Protein AF-A0A2H0YSV5-F1 (afdb_monomer_lite)

Radius of gyration: 18.0 Å; chains: 1; bounding box: 52×42×47 Å

Secondary structure (DSSP, 8-state):
---EEEEEE--SS------TT---SSSPEEEEEE---TTTT-TT----HHHHHHHHHHHHHHHHHHHHSTTEEEEEEEEE--TT-TTPPPPBTTB-HHHHHHHHHHGGGS-EEEEEE-S---SSTTHHHHHHHHHHHHHTSS---SE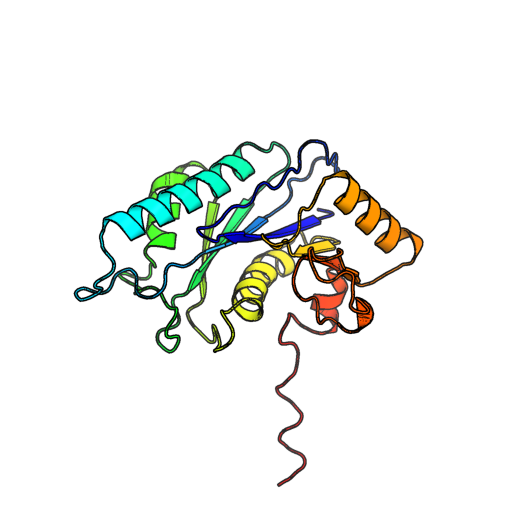EEE--TTS---HHHHHHHHHHHHHTT-SEEEPPPTT-TTS-GGGS--SSSEEEEHHHHHHH-STTTT-SSSTTS--

Foldseek 3Di:
DAAEEEEEEQDLDDDDADPPPPDDPPAAYEYEYEAEAFAAPDPPPPCPPVNLVSSLVSVVVVVVVQVPPPRHAAYEYEAEQAPVASRHADQDPNDGPNRVSQCVVCVVPNRYHYHYDHDDCDPPNSPQPSCQVVQCVQCVDPHNHQKYAAAYSQDHDDNVNVVVQVCCCVVVVDQKRADDGPPCPVDDPVPDDPPHRMMGGSVVCVVQNGPPRDPPPDPPPPD

pLDDT: mean 74.82, std 14.81, range [36.88, 94.62]

Structure (mmCIF, N/CA/C/O backbone):
data_AF-A0A2H0YSV5-F1
#
_entry.id   AF-A0A2H0YSV5-F1
#
loop_
_atom_site.group_PDB
_atom_site.id
_atom_site.type_symbol
_atom_site.label_atom_id
_atom_site.label_alt_id
_atom_site.label_comp_id
_atom_site.label_asym_id
_atom_site.label_entity_id
_atom_site.label_seq_id
_atom_site.pdbx_PDB_ins_code
_atom_site.Cartn_x
_atom_site.Cartn_y
_atom_site.Cartn_z
_atom_site.occupancy
_atom_site.B_iso_or_equiv
_atom_site.auth_seq_id
_atom_site.auth_comp_id
_atom_site.auth_asym_id
_atom_site.auth_atom_id
_atom_site.pdbx_PDB_model_num
ATOM 1 N N . MET A 1 1 ? -8.964 -10.558 16.232 1.00 45.91 1 MET A N 1
ATOM 2 C CA . MET A 1 1 ? -9.150 -10.213 14.806 1.00 45.91 1 MET A CA 1
ATOM 3 C C . MET A 1 1 ? -8.369 -8.935 14.565 1.00 45.91 1 MET A C 1
ATOM 5 O O . MET A 1 1 ? -8.469 -8.060 15.427 1.00 45.91 1 MET A O 1
ATOM 9 N N . PRO A 1 2 ? -7.552 -8.828 13.498 1.00 50.66 2 PRO A N 1
ATOM 10 C CA . PRO A 1 2 ? -6.790 -7.611 13.263 1.00 50.66 2 PRO A CA 1
ATOM 11 C C . PRO A 1 2 ? -7.780 -6.460 13.124 1.00 50.66 2 PRO A C 1
ATOM 13 O O . PRO A 1 2 ? -8.785 -6.576 12.432 1.00 50.66 2 PRO A O 1
ATOM 16 N N . ARG A 1 3 ? -7.553 -5.355 13.824 1.00 61.06 3 ARG A N 1
ATOM 17 C CA . ARG A 1 3 ? -8.499 -4.238 13.747 1.00 61.06 3 ARG A CA 1
ATOM 18 C C . ARG A 1 3 ? -8.255 -3.361 12.517 1.00 61.06 3 ARG A C 1
ATOM 20 O O . ARG A 1 3 ? -9.193 -2.747 12.031 1.00 61.06 3 ARG A O 1
ATOM 27 N N . PHE A 1 4 ? -7.037 -3.358 11.962 1.00 69.81 4 PHE A N 1
ATOM 28 C CA . PHE A 1 4 ? -6.650 -2.452 10.875 1.00 69.81 4 PHE A CA 1
ATOM 29 C C . PHE A 1 4 ? -5.853 -3.131 9.766 1.00 69.81 4 PHE A C 1
ATOM 31 O O . PHE A 1 4 ? -5.070 -4.044 10.012 1.00 69.81 4 PHE A O 1
ATOM 38 N N . LEU A 1 5 ? -6.021 -2.599 8.558 1.00 71.81 5 LEU A N 1
ATOM 39 C CA . LEU A 1 5 ? -5.173 -2.760 7.380 1.00 71.81 5 LEU A CA 1
ATOM 40 C C . LEU A 1 5 ? -4.802 -1.370 6.867 1.00 71.81 5 LEU A C 1
ATOM 42 O O . LEU A 1 5 ? -5.655 -0.487 6.848 1.00 71.81 5 LEU A O 1
ATOM 46 N N . ILE A 1 6 ? -3.565 -1.176 6.421 1.00 75.12 6 ILE A N 1
ATOM 47 C CA . ILE A 1 6 ? -3.108 0.093 5.846 1.00 75.12 6 ILE A CA 1
ATOM 48 C C . ILE A 1 6 ? -2.812 -0.099 4.366 1.00 75.12 6 ILE A C 1
ATOM 50 O O . ILE A 1 6 ? -2.007 -0.944 4.003 1.00 75.12 6 ILE A O 1
ATOM 54 N N . LEU A 1 7 ? -3.429 0.703 3.510 1.00 69.81 7 LEU A N 1
ATOM 55 C CA . LEU A 1 7 ? -3.091 0.800 2.098 1.00 69.81 7 LEU A CA 1
ATOM 56 C C . LEU A 1 7 ? -2.295 2.082 1.885 1.00 69.81 7 LEU A C 1
ATOM 58 O O . LEU A 1 7 ? -2.813 3.151 2.182 1.00 69.81 7 LEU A O 1
ATOM 62 N N . HIS A 1 8 ? -1.074 2.010 1.374 1.00 71.69 8 HIS A N 1
ATOM 63 C CA . HIS A 1 8 ? -0.215 3.173 1.185 1.00 71.69 8 HIS A CA 1
ATOM 64 C C . HIS A 1 8 ? 0.327 3.229 -0.245 1.00 71.69 8 HIS A C 1
ATOM 66 O O . HIS A 1 8 ? 0.724 2.224 -0.832 1.00 71.69 8 HIS A O 1
ATOM 72 N N . GLU A 1 9 ? 0.316 4.419 -0.833 1.00 67.38 9 GLU A N 1
ATOM 73 C CA . GLU A 1 9 ? 0.928 4.670 -2.131 1.00 67.38 9 GLU A CA 1
ATOM 74 C C . GLU A 1 9 ? 2.387 5.083 -1.958 1.00 67.38 9 GLU A C 1
ATOM 76 O O . GLU A 1 9 ? 2.685 6.010 -1.212 1.00 67.38 9 GLU A O 1
ATOM 81 N N . VAL A 1 10 ? 3.288 4.425 -2.686 1.00 63.53 10 VAL A N 1
ATOM 82 C CA . VAL A 1 10 ? 4.696 4.818 -2.739 1.00 63.53 10 VAL A CA 1
ATOM 83 C C . VAL A 1 10 ? 4.894 5.739 -3.940 1.00 63.53 10 VAL A C 1
ATOM 85 O O . VAL A 1 10 ? 4.952 5.280 -5.081 1.00 63.53 10 VAL A O 1
ATOM 88 N N . THR A 1 11 ? 4.988 7.045 -3.688 1.00 58.16 11 THR A N 1
ATOM 89 C CA . THR A 1 11 ? 5.435 8.038 -4.676 1.00 58.16 11 THR A CA 1
ATOM 90 C C . THR A 1 11 ? 6.899 8.426 -4.435 1.00 58.16 11 THR A C 1
ATOM 92 O O . THR A 1 11 ? 7.351 8.377 -3.293 1.00 58.16 11 THR A O 1
ATOM 95 N N . PRO A 1 12 ? 7.652 8.846 -5.473 1.00 45.19 12 PRO A N 1
ATOM 96 C CA . PRO A 1 12 ? 9.028 9.338 -5.314 1.00 45.19 12 PRO A CA 1
ATOM 97 C C . PRO A 1 12 ? 9.149 10.572 -4.408 1.00 45.19 12 PRO A C 1
ATOM 99 O O . PRO A 1 12 ? 10.218 10.855 -3.879 1.00 45.19 12 PRO A O 1
ATOM 102 N N . GLU A 1 13 ? 8.052 11.310 -4.244 1.00 46.94 13 GLU A N 1
ATOM 103 C CA . GLU A 1 13 ? 7.958 12.502 -3.414 1.00 46.94 13 GLU A CA 1
ATOM 104 C C . GLU A 1 13 ? 7.319 12.120 -2.071 1.00 46.94 13 GLU A C 1
ATOM 106 O O . GLU A 1 13 ? 6.229 11.551 -2.051 1.00 46.94 13 GLU A O 1
ATOM 111 N N . HIS A 1 14 ? 8.064 12.380 -0.992 1.00 45.47 14 HIS A N 1
ATOM 112 C CA . HIS A 1 14 ? 7.770 12.242 0.441 1.00 45.47 14 HIS A CA 1
ATOM 113 C C . HIS A 1 14 ? 6.513 11.476 0.895 1.00 45.47 14 HIS A C 1
ATOM 115 O O . HIS A 1 14 ? 5.373 11.835 0.619 1.00 45.47 14 HIS A O 1
ATOM 121 N N . SER A 1 15 ? 6.729 10.559 1.836 1.00 44.88 15 SER A N 1
ATOM 122 C CA . SER A 1 15 ? 5.750 10.252 2.879 1.00 44.88 15 SER A CA 1
ATOM 123 C C . SER A 1 15 ? 6.496 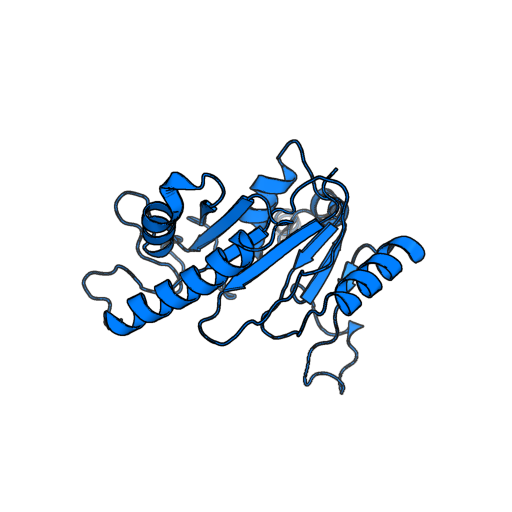10.072 4.195 1.00 44.88 15 SER A C 1
ATOM 125 O O . SER A 1 15 ? 7.420 9.266 4.280 1.00 44.88 15 SER A O 1
ATOM 127 N N . GLN A 1 16 ? 6.149 10.844 5.221 1.00 51.44 16 GLN A N 1
ATOM 128 C CA . GLN A 1 16 ? 6.416 10.485 6.612 1.00 51.44 16 GLN A CA 1
ATOM 129 C C . GLN A 1 16 ? 5.086 9.981 7.163 1.00 51.44 16 GLN A C 1
ATOM 131 O O . GLN A 1 16 ? 4.075 10.664 7.069 1.00 51.44 16 GLN A O 1
ATOM 136 N N . PHE A 1 17 ? 5.067 8.742 7.639 1.00 55.06 17 PHE A N 1
ATOM 137 C CA . PHE A 1 17 ? 3.871 8.112 8.180 1.00 55.06 17 PHE A CA 1
ATOM 138 C C . PHE A 1 17 ? 4.285 7.433 9.479 1.00 55.06 17 PHE A C 1
ATOM 140 O O . PHE A 1 17 ? 5.171 6.574 9.467 1.00 55.06 17 PHE A O 1
ATOM 147 N N . PHE A 1 18 ? 3.698 7.867 10.592 1.00 54.16 18 PHE A N 1
ATOM 148 C CA . PHE A 1 18 ? 4.084 7.442 11.933 1.00 54.16 18 PHE A CA 1
ATOM 149 C C . PHE A 1 18 ? 2.966 6.596 12.545 1.00 54.16 18 PHE A C 1
ATOM 151 O O . PHE A 1 18 ? 1.870 7.087 12.804 1.00 54.16 18 PHE A O 1
ATOM 158 N N . LEU A 1 19 ? 3.253 5.313 12.775 1.00 53.84 19 LEU A N 1
ATOM 159 C CA . LEU A 1 19 ? 2.359 4.382 13.480 1.00 53.84 19 LEU A CA 1
ATOM 160 C C . LEU A 1 19 ? 2.823 4.059 14.904 1.00 53.84 19 LEU A C 1
ATOM 162 O O . LEU A 1 19 ? 2.229 3.210 15.574 1.00 53.84 19 LEU A O 1
ATOM 166 N N . GLU A 1 20 ? 3.906 4.686 15.357 1.00 48.09 20 GLU A N 1
ATOM 167 C CA . GLU A 1 20 ? 4.452 4.454 16.689 1.00 48.09 20 GLU A CA 1
ATOM 168 C C . GLU A 1 20 ? 3.380 4.770 17.740 1.00 48.09 20 GLU A C 1
ATOM 170 O O . GLU A 1 20 ? 2.781 5.837 17.725 1.00 48.09 20 GLU A O 1
ATOM 175 N N . GLY A 1 21 ? 3.074 3.801 18.608 1.00 45.09 21 GLY A N 1
ATOM 176 C CA . GLY A 1 21 ? 2.096 3.959 19.689 1.00 45.09 21 GLY A CA 1
ATOM 177 C C . GLY A 1 21 ? 0.660 3.503 19.392 1.00 45.09 21 GLY A C 1
ATOM 178 O O . GLY A 1 21 ? -0.189 3.597 20.281 1.00 45.09 21 GLY A O 1
ATOM 179 N N . ILE A 1 22 ? 0.344 2.968 18.204 1.00 51.47 22 ILE A N 1
ATOM 180 C CA . ILE A 1 22 ? -0.925 2.241 18.015 1.00 51.47 22 ILE A CA 1
ATOM 181 C C . ILE A 1 22 ? -0.811 0.870 18.701 1.00 51.47 22 ILE A C 1
ATOM 183 O O . ILE A 1 22 ? -0.411 -0.120 18.093 1.00 51.47 22 ILE A O 1
ATOM 187 N N . VAL A 1 23 ? -1.138 0.816 19.994 1.00 46.91 23 VAL A N 1
ATOM 188 C CA . VAL A 1 23 ? -1.263 -0.441 20.744 1.00 46.91 23 VAL A CA 1
ATOM 189 C C . VAL A 1 23 ? -2.617 -1.056 20.405 1.00 46.91 23 VAL A C 1
ATOM 191 O O . VAL A 1 23 ? -3.644 -0.723 20.992 1.00 46.91 23 VAL A O 1
ATOM 194 N N . MET A 1 24 ? -2.624 -1.916 19.396 1.00 53.72 24 MET A N 1
ATOM 195 C CA . MET A 1 24 ? -3.723 -2.846 19.141 1.00 53.72 24 MET A CA 1
ATOM 196 C C . MET A 1 24 ? -3.377 -4.180 19.816 1.00 53.72 24 MET A C 1
ATOM 198 O O . MET A 1 24 ? -2.210 -4.405 20.141 1.00 53.72 24 MET A O 1
ATOM 202 N N . ASP A 1 25 ? -4.374 -5.041 20.056 1.00 56.31 25 ASP A N 1
ATOM 203 C CA . ASP A 1 25 ? -4.165 -6.425 20.517 1.00 56.31 25 ASP A CA 1
ATOM 204 C C . ASP A 1 25 ? -2.979 -7.085 19.789 1.00 56.31 25 ASP A C 1
ATOM 206 O O . ASP A 1 25 ? -2.643 -6.678 18.682 1.00 56.31 25 ASP A O 1
ATOM 210 N N . SER A 1 26 ? -2.374 -8.123 20.378 1.00 55.28 26 SER A N 1
ATOM 211 C CA . SER A 1 26 ? -1.132 -8.824 19.966 1.00 55.28 26 SER A CA 1
ATOM 212 C C . SER A 1 26 ? -0.965 -9.226 18.481 1.00 55.28 26 SER A C 1
ATOM 214 O O . SER A 1 26 ? 0.061 -9.793 18.100 1.00 55.28 26 SER A O 1
ATOM 216 N N . GLN A 1 27 ? -1.945 -8.946 17.628 1.00 69.81 27 GLN A N 1
ATOM 217 C CA . GLN A 1 27 ? -1.970 -9.204 16.201 1.00 69.81 27 GLN A CA 1
ATOM 218 C C . GLN A 1 27 ? -1.307 -8.086 15.395 1.00 69.81 27 GLN A C 1
ATOM 220 O O . GLN A 1 27 ? -1.573 -6.897 15.559 1.00 69.81 27 GLN A O 1
ATOM 225 N N . LYS A 1 28 ? -0.447 -8.503 14.466 1.00 80.12 28 LYS A N 1
ATOM 226 C CA . LYS A 1 28 ? 0.265 -7.595 13.574 1.00 80.12 28 LYS A CA 1
ATOM 227 C C . LYS A 1 28 ? -0.659 -7.058 12.471 1.00 80.12 28 LYS A C 1
ATOM 229 O O . LYS A 1 28 ? -1.486 -7.793 11.937 1.00 80.12 28 LYS A O 1
ATOM 234 N N . ILE A 1 29 ? -0.471 -5.799 12.091 1.00 82.69 29 ILE A N 1
ATOM 235 C CA . ILE A 1 29 ? -1.235 -5.085 11.062 1.00 82.69 29 ILE A CA 1
ATOM 236 C C . ILE A 1 29 ? -0.651 -5.396 9.677 1.00 82.69 29 ILE A C 1
ATOM 238 O O . ILE A 1 29 ? 0.537 -5.137 9.458 1.00 82.69 29 ILE A O 1
ATOM 242 N N . PRO A 1 30 ? -1.435 -5.928 8.725 1.00 85.62 30 PRO A N 1
ATOM 243 C CA . PRO A 1 30 ? -0.987 -6.023 7.348 1.00 85.62 30 PRO A CA 1
ATOM 244 C C . PRO A 1 30 ? -0.971 -4.647 6.667 1.00 85.62 30 PRO A C 1
ATOM 246 O O . PRO A 1 30 ? -1.786 -3.769 6.964 1.00 85.62 30 PRO A O 1
ATOM 249 N N . VAL A 1 31 ? -0.050 -4.476 5.722 1.00 86.25 31 VAL A N 1
ATOM 250 C CA . VAL A 1 31 ? 0.098 -3.264 4.907 1.00 86.25 31 VAL A CA 1
ATOM 251 C C . VAL A 1 31 ? 0.055 -3.656 3.439 1.00 86.25 31 VAL A C 1
ATOM 253 O O . VAL A 1 31 ? 0.675 -4.636 3.050 1.00 86.25 31 VAL A O 1
ATOM 256 N N . ILE A 1 32 ? -0.641 -2.892 2.608 1.00 86.12 32 ILE A N 1
ATOM 257 C CA . ILE A 1 32 ? -0.566 -2.994 1.154 1.00 86.12 32 ILE A CA 1
ATOM 258 C C . ILE A 1 32 ? 0.108 -1.737 0.634 1.00 86.12 32 ILE A C 1
ATOM 260 O O . ILE A 1 32 ? -0.384 -0.631 0.837 1.00 86.12 32 ILE A O 1
ATOM 264 N N . LEU A 1 33 ? 1.216 -1.909 -0.067 1.00 86.00 33 LEU A N 1
ATOM 265 C CA . LEU A 1 33 ? 1.899 -0.858 -0.792 1.00 86.00 33 LEU A CA 1
ATOM 266 C C . LEU A 1 33 ? 1.522 -0.942 -2.261 1.00 86.00 33 LEU A C 1
ATOM 268 O O . LEU A 1 33 ? 1.600 -2.002 -2.872 1.00 86.00 33 LEU A O 1
ATOM 272 N N . ARG A 1 34 ? 1.162 0.187 -2.858 1.00 82.06 34 ARG A N 1
ATOM 273 C CA . ARG A 1 34 ? 1.100 0.311 -4.313 1.00 82.06 34 ARG A CA 1
ATOM 274 C C . ARG A 1 34 ? 2.407 0.908 -4.806 1.00 82.06 34 ARG A C 1
ATOM 276 O O . ARG A 1 34 ? 2.755 2.007 -4.377 1.00 82.06 34 ARG A O 1
ATOM 283 N N . SER A 1 35 ? 3.086 0.222 -5.721 1.00 82.75 35 SER A N 1
ATOM 284 C CA . SER A 1 35 ? 4.373 0.683 -6.241 1.00 82.75 35 SER A CA 1
ATOM 285 C C . SER A 1 35 ? 4.586 0.243 -7.688 1.00 82.75 35 SER A C 1
ATOM 287 O O . SER A 1 35 ? 4.461 -0.937 -7.997 1.00 82.75 35 SER A O 1
ATOM 289 N N . PHE A 1 36 ? 4.884 1.189 -8.580 1.00 80.00 36 PHE A N 1
ATOM 290 C CA . PHE A 1 36 ? 5.278 0.927 -9.968 1.00 80.00 36 PHE A CA 1
ATOM 291 C C . PHE A 1 36 ? 6.091 2.110 -10.510 1.00 80.00 36 PHE A C 1
ATOM 293 O O . PHE A 1 36 ? 5.830 3.261 -10.152 1.00 80.00 36 PHE A O 1
ATOM 300 N N . LYS A 1 37 ? 7.029 1.849 -11.425 1.00 80.94 37 LYS A N 1
ATOM 301 C CA . LYS A 1 37 ? 7.706 2.885 -12.219 1.00 80.94 37 LYS A CA 1
ATOM 302 C C . LYS A 1 37 ? 7.283 2.732 -13.687 1.00 80.94 37 LYS A C 1
ATOM 304 O O . LYS A 1 37 ? 7.705 1.777 -14.330 1.00 80.94 37 LYS A O 1
ATOM 309 N N . PRO A 1 38 ? 6.452 3.636 -14.241 1.00 77.62 38 PRO A N 1
ATOM 310 C CA . PRO A 1 38 ? 5.980 3.532 -15.622 1.00 77.62 38 PRO A CA 1
ATOM 311 C C . PRO A 1 38 ? 7.111 3.284 -16.611 1.00 77.62 38 PRO A C 1
ATOM 313 O O . PRO A 1 38 ? 8.101 4.009 -16.570 1.00 77.62 38 PRO A O 1
ATOM 316 N N . LYS A 1 39 ? 6.931 2.321 -17.523 1.00 71.81 39 LYS A N 1
ATOM 317 C CA . LYS A 1 39 ? 7.883 1.981 -18.593 1.00 71.81 39 LYS A CA 1
ATOM 318 C C . LYS A 1 39 ? 9.256 1.488 -18.105 1.00 71.81 39 LYS A C 1
ATOM 320 O O . LYS A 1 39 ? 10.192 1.453 -18.902 1.00 71.81 39 LYS A O 1
ATOM 325 N N . SER A 1 40 ? 9.402 1.100 -16.837 1.00 67.00 40 SER A N 1
ATOM 326 C CA . SER A 1 40 ? 10.600 0.394 -16.369 1.00 67.00 40 SER A CA 1
ATOM 327 C C . SER A 1 40 ? 10.705 -0.977 -17.049 1.00 67.00 40 SER A C 1
ATOM 329 O O . SER A 1 40 ? 9.695 -1.634 -17.301 1.00 67.00 40 SER A O 1
ATOM 331 N N . GLY A 1 41 ? 11.926 -1.403 -17.382 1.00 56.75 41 GLY A N 1
ATOM 332 C CA . GLY A 1 41 ? 12.205 -2.740 -17.917 1.00 56.75 41 GLY A CA 1
ATOM 333 C C . GLY A 1 41 ? 12.147 -2.906 -19.442 1.00 56.75 41 GLY A C 1
ATOM 334 O O . GLY A 1 41 ? 12.485 -3.988 -19.905 1.00 56.75 41 GLY A O 1
ATOM 335 N N . PHE A 1 42 ? 11.786 -1.894 -20.246 1.00 57.88 42 PHE A N 1
ATOM 336 C CA . PHE A 1 42 ? 11.873 -2.011 -21.715 1.00 57.88 42 PHE A CA 1
ATOM 337 C C . PHE A 1 42 ? 13.332 -1.911 -22.211 1.00 57.88 42 PHE A C 1
ATOM 339 O O . PHE A 1 42 ? 14.072 -1.077 -21.698 1.00 57.88 42 PHE A O 1
ATOM 346 N N . PRO A 1 43 ? 13.742 -2.669 -23.251 1.00 50.91 43 PRO A N 1
ATOM 347 C CA . PRO A 1 43 ? 15.076 -2.539 -23.857 1.00 50.91 43 PRO A CA 1
ATOM 348 C C . PRO A 1 43 ? 15.364 -1.116 -24.363 1.00 50.91 43 PRO A C 1
ATOM 350 O O . PRO A 1 43 ? 16.483 -0.630 -24.241 1.00 50.91 43 PRO A O 1
ATOM 353 N N . ASP A 1 44 ? 14.321 -0.437 -24.853 1.00 51.38 44 ASP A N 1
ATOM 354 C CA . ASP A 1 44 ? 14.359 0.943 -25.348 1.00 51.38 44 ASP A CA 1
ATOM 355 C C . ASP A 1 44 ? 13.801 1.957 -24.332 1.00 51.38 44 ASP A C 1
ATOM 357 O O . ASP A 1 44 ? 13.485 3.095 -24.691 1.00 51.38 44 ASP A O 1
ATOM 361 N N . SER A 1 45 ? 13.611 1.583 -23.054 1.00 51.50 45 SER A N 1
ATOM 362 C CA . SER A 1 45 ? 13.183 2.574 -22.065 1.00 51.50 45 SER A CA 1
ATOM 363 C C . SER A 1 45 ? 14.292 3.607 -21.905 1.00 51.50 45 SER A C 1
ATOM 365 O O . SER A 1 45 ? 15.307 3.339 -21.272 1.00 51.50 45 SER A O 1
ATOM 367 N N . HIS A 1 46 ? 14.069 4.824 -22.396 1.00 51.25 46 HIS A N 1
ATOM 368 C CA . HIS A 1 46 ? 14.906 5.989 -22.095 1.00 51.25 46 HIS A CA 1
ATOM 369 C C . HIS A 1 46 ? 14.857 6.405 -20.614 1.00 51.25 46 HIS A C 1
ATOM 371 O O . HIS A 1 46 ? 15.234 7.528 -20.298 1.00 51.25 46 HIS A O 1
ATOM 377 N N . ILE A 1 47 ? 14.362 5.551 -19.708 1.00 55.62 47 ILE A N 1
ATOM 378 C CA . ILE A 1 47 ? 14.434 5.793 -18.271 1.00 55.62 47 ILE A CA 1
ATOM 379 C C . ILE A 1 47 ? 15.896 5.588 -17.889 1.00 55.62 47 ILE A C 1
ATOM 381 O O . ILE A 1 47 ? 16.381 4.455 -17.955 1.00 55.62 47 ILE A O 1
ATOM 385 N N . PRO A 1 48 ? 16.621 6.651 -17.517 1.00 56.81 48 PRO A N 1
ATOM 386 C CA . PRO A 1 48 ? 18.007 6.516 -17.111 1.00 56.81 48 PRO A CA 1
ATOM 387 C C . PRO A 1 48 ? 18.089 5.533 -15.941 1.00 56.81 48 PRO A C 1
ATOM 389 O O . PRO A 1 48 ? 17.264 5.593 -15.031 1.00 56.81 48 PRO A O 1
ATOM 392 N N . PHE A 1 49 ? 19.097 4.658 -15.927 1.00 55.06 49 PHE A N 1
ATOM 393 C CA . PHE A 1 49 ? 19.356 3.713 -14.827 1.00 55.06 49 PHE A CA 1
ATOM 394 C C . PHE A 1 49 ? 19.288 4.389 -13.440 1.00 55.06 49 PHE A C 1
ATOM 396 O O . PHE A 1 49 ? 18.735 3.836 -12.493 1.00 55.06 49 PHE A O 1
ATOM 403 N N . VAL A 1 50 ? 19.741 5.646 -13.366 1.00 57.12 50 VAL A N 1
ATOM 404 C CA . VAL A 1 50 ? 19.677 6.524 -12.187 1.00 57.12 50 VAL A CA 1
ATOM 405 C C . VAL A 1 50 ? 18.254 6.683 -11.630 1.00 57.12 50 VAL A C 1
ATOM 407 O O . VAL A 1 50 ? 18.061 6.667 -10.416 1.00 57.12 50 VAL A O 1
ATOM 410 N N . GLU A 1 51 ? 17.237 6.799 -12.487 1.00 68.12 51 GLU A N 1
ATOM 411 C CA . GLU A 1 51 ? 15.845 6.937 -12.048 1.00 68.12 51 GLU A CA 1
ATOM 412 C C . GLU A 1 51 ? 15.257 5.635 -11.497 1.00 68.12 51 GLU A C 1
ATOM 414 O O . GLU A 1 51 ? 14.368 5.682 -10.644 1.00 68.12 51 GLU A O 1
ATOM 419 N N . LEU A 1 52 ? 15.724 4.479 -11.982 1.00 74.75 52 LEU A N 1
ATOM 420 C CA . LEU A 1 52 ? 15.291 3.183 -11.467 1.00 74.75 52 LEU A CA 1
ATOM 421 C C . LEU A 1 52 ? 15.901 2.923 -10.087 1.00 74.75 52 LEU A C 1
ATOM 423 O O . LEU A 1 52 ? 15.172 2.532 -9.179 1.00 74.75 52 LEU A O 1
ATOM 427 N N . SER A 1 53 ? 17.191 3.222 -9.905 1.00 78.50 53 SER A N 1
ATOM 428 C CA . SER A 1 53 ? 17.855 3.131 -8.600 1.00 78.50 53 SER A CA 1
ATOM 429 C C . SER A 1 53 ? 17.212 4.059 -7.570 1.00 78.50 53 SER A C 1
ATOM 431 O O . SER A 1 53 ? 16.877 3.614 -6.479 1.00 78.50 53 SER A O 1
ATOM 433 N N . ALA A 1 54 ? 16.944 5.322 -7.920 1.00 79.25 54 ALA A N 1
ATOM 434 C CA . ALA A 1 54 ? 16.270 6.252 -7.010 1.00 79.25 54 ALA A CA 1
ATOM 435 C C . ALA A 1 54 ? 14.863 5.767 -6.608 1.00 79.25 54 ALA A C 1
ATOM 437 O O . ALA A 1 54 ? 14.456 5.889 -5.455 1.00 79.25 54 ALA A O 1
ATOM 438 N N . TYR A 1 55 ? 14.118 5.182 -7.549 1.00 83.62 55 TYR A N 1
ATOM 439 C CA . TYR A 1 55 ? 12.826 4.565 -7.256 1.00 83.62 55 TYR A CA 1
ATOM 440 C C . TYR A 1 55 ? 12.954 3.359 -6.309 1.00 83.62 55 TYR A C 1
ATOM 442 O O . TYR A 1 55 ? 12.180 3.251 -5.358 1.00 83.62 55 TYR A O 1
ATOM 450 N N . GLN A 1 56 ? 13.928 2.478 -6.540 1.00 86.75 56 GLN A N 1
ATOM 451 C CA . GLN A 1 56 ? 14.187 1.312 -5.692 1.00 86.75 56 GLN A CA 1
ATOM 452 C C . GLN A 1 56 ? 14.609 1.715 -4.277 1.00 86.75 56 GLN A C 1
ATOM 454 O O . GLN A 1 56 ? 14.083 1.156 -3.320 1.00 86.75 56 GLN A O 1
ATOM 459 N N . GLU A 1 57 ? 15.464 2.730 -4.123 1.00 86.31 57 GLU A N 1
ATOM 460 C CA . GLU A 1 57 ? 15.831 3.269 -2.805 1.00 86.31 57 GLU A CA 1
ATOM 461 C C . GLU A 1 57 ? 14.619 3.848 -2.065 1.00 86.31 57 GLU A C 1
ATOM 463 O O . GLU A 1 57 ? 14.439 3.606 -0.872 1.00 86.31 57 GLU A O 1
ATOM 468 N N . ASN A 1 58 ? 13.726 4.551 -2.769 1.00 82.12 58 ASN A N 1
ATOM 469 C CA . ASN A 1 58 ? 12.480 5.036 -2.171 1.00 82.12 58 ASN A CA 1
ATOM 470 C C . ASN A 1 58 ? 11.569 3.882 -1.730 1.00 82.12 58 ASN A C 1
ATOM 472 O O . ASN A 1 58 ? 10.987 3.930 -0.644 1.00 82.12 58 ASN A O 1
ATOM 476 N N . LEU A 1 59 ? 11.450 2.833 -2.548 1.00 85.62 59 LEU A N 1
ATOM 477 C CA . LEU A 1 59 ? 10.684 1.642 -2.193 1.00 85.62 59 LEU A CA 1
ATOM 478 C C . LEU A 1 59 ? 11.300 0.924 -0.981 1.00 85.62 59 LEU A C 1
ATOM 480 O O . LEU A 1 59 ? 10.562 0.594 -0.051 1.00 85.62 59 LEU A O 1
ATOM 484 N N . ARG A 1 60 ? 12.631 0.763 -0.949 1.00 90.12 60 ARG A N 1
ATOM 485 C CA . ARG A 1 60 ? 13.390 0.220 0.189 1.00 90.12 60 ARG A CA 1
ATOM 486 C C . ARG A 1 60 ? 13.084 0.990 1.465 1.00 90.12 60 ARG A C 1
ATOM 488 O O . ARG A 1 60 ? 12.623 0.412 2.442 1.00 90.12 60 ARG A O 1
ATOM 495 N N . ALA A 1 61 ? 13.249 2.312 1.428 1.00 85.12 61 ALA A N 1
ATOM 496 C CA . ALA A 1 61 ? 13.049 3.178 2.584 1.00 85.12 61 ALA A CA 1
ATOM 497 C C . ALA A 1 61 ? 11.634 3.062 3.174 1.00 85.12 61 ALA A C 1
ATOM 499 O O . ALA A 1 61 ? 11.462 3.122 4.394 1.00 85.12 61 ALA A O 1
ATOM 500 N N . VAL A 1 62 ? 10.609 2.885 2.332 1.00 83.75 62 VAL A N 1
ATOM 501 C CA . VAL A 1 62 ? 9.232 2.676 2.802 1.00 83.75 62 VAL A CA 1
ATOM 502 C C . VAL A 1 62 ? 9.050 1.285 3.411 1.00 83.75 62 VAL A C 1
ATOM 504 O O . VAL A 1 62 ? 8.454 1.178 4.485 1.00 83.75 62 VAL A O 1
ATOM 507 N N . ILE A 1 63 ? 9.549 0.231 2.759 1.00 87.88 63 ILE A N 1
ATOM 508 C CA . ILE A 1 63 ? 9.443 -1.144 3.266 1.00 87.88 63 ILE A CA 1
ATOM 509 C C . ILE A 1 63 ? 10.178 -1.275 4.602 1.00 87.88 63 ILE A C 1
ATOM 511 O O . ILE A 1 63 ? 9.570 -1.716 5.576 1.00 87.88 63 ILE A O 1
ATOM 515 N N . ASP A 1 64 ? 11.433 -0.832 4.677 1.00 88.69 64 ASP A N 1
ATOM 516 C CA . ASP A 1 64 ? 12.268 -0.903 5.882 1.00 88.69 64 ASP A CA 1
ATOM 517 C C . ASP A 1 64 ? 11.623 -0.178 7.055 1.00 88.69 64 ASP A C 1
ATOM 519 O O . ASP A 1 64 ? 11.585 -0.693 8.174 1.00 88.69 64 ASP A O 1
ATOM 523 N N . ARG A 1 65 ? 11.035 0.993 6.792 1.00 84.19 65 ARG A N 1
ATOM 524 C CA . ARG A 1 65 ? 10.301 1.740 7.810 1.00 84.19 65 ARG A CA 1
ATOM 525 C C . ARG A 1 65 ? 9.146 0.923 8.382 1.00 84.19 65 ARG A C 1
ATOM 527 O O . ARG A 1 65 ? 9.009 0.847 9.599 1.00 84.19 65 ARG A O 1
ATOM 534 N N . TYR A 1 66 ? 8.320 0.310 7.534 1.00 83.81 66 TYR A N 1
ATOM 535 C CA . TYR A 1 66 ? 7.222 -0.534 8.007 1.00 83.81 66 TYR A CA 1
ATOM 536 C C . TYR A 1 66 ? 7.723 -1.812 8.688 1.00 83.81 66 TYR A C 1
ATOM 538 O O . TYR A 1 66 ? 7.155 -2.219 9.697 1.00 83.81 66 TYR A O 1
ATOM 546 N N . LEU A 1 67 ? 8.791 -2.439 8.191 1.00 86.06 67 LEU A N 1
ATOM 547 C CA . LEU A 1 67 ? 9.362 -3.638 8.807 1.00 86.06 67 LEU A CA 1
ATOM 548 C C . LEU A 1 67 ? 9.939 -3.365 10.199 1.00 86.06 67 LEU A C 1
ATOM 550 O O . LEU A 1 67 ? 9.817 -4.238 11.066 1.00 86.06 67 LEU A O 1
ATOM 554 N N . GLY A 1 68 ? 10.511 -2.173 10.410 1.00 83.44 68 GLY A N 1
ATOM 555 C CA . GLY A 1 68 ? 11.009 -1.694 11.701 1.00 83.44 68 GLY A CA 1
ATOM 556 C C . GLY A 1 68 ? 9.905 -1.402 12.721 1.00 83.44 68 GLY A C 1
ATOM 557 O O . GLY A 1 68 ? 10.154 -1.414 13.926 1.00 83.44 68 GLY A O 1
ATOM 558 N N . MET A 1 69 ? 8.662 -1.209 12.273 1.00 81.12 69 MET A N 1
ATOM 559 C CA . MET A 1 69 ? 7.518 -1.055 13.166 1.00 81.12 69 MET A CA 1
ATOM 560 C C . MET A 1 69 ? 7.103 -2.416 13.723 1.00 81.12 69 MET A C 1
ATOM 562 O O . MET A 1 69 ? 6.609 -3.291 13.008 1.00 81.12 69 MET A O 1
ATOM 566 N N . SER A 1 70 ? 7.233 -2.574 15.041 1.00 80.31 70 SER A N 1
ATOM 567 C CA . SER A 1 70 ? 6.907 -3.824 15.731 1.00 80.31 70 SER A CA 1
ATOM 568 C C . SER A 1 70 ? 5.457 -4.261 15.525 1.00 80.31 70 SER A C 1
ATOM 570 O O . SER A 1 70 ? 5.181 -5.450 15.584 1.00 80.31 70 SER A O 1
ATOM 572 N N . ILE A 1 71 ? 4.526 -3.352 15.247 1.00 79.62 71 ILE A N 1
ATOM 573 C CA . ILE A 1 71 ? 3.112 -3.682 15.046 1.00 79.62 71 ILE A CA 1
ATOM 574 C C . ILE A 1 71 ? 2.789 -4.192 13.636 1.00 79.62 71 ILE A C 1
ATOM 576 O O . ILE A 1 71 ? 1.707 -4.728 13.433 1.00 79.62 71 ILE A O 1
ATOM 580 N N . ILE A 1 72 ? 3.684 -4.042 12.656 1.00 83.12 72 ILE A N 1
ATOM 581 C CA . ILE A 1 72 ? 3.415 -4.428 11.266 1.00 83.12 72 ILE A CA 1
ATOM 582 C C . ILE A 1 72 ? 3.695 -5.913 11.049 1.00 83.12 72 ILE A C 1
ATOM 584 O O . ILE A 1 72 ? 4.671 -6.467 11.551 1.00 83.12 72 ILE A O 1
ATOM 588 N N . GLY A 1 73 ? 2.825 -6.575 10.293 1.00 84.81 73 GLY A N 1
ATOM 589 C CA . GLY A 1 73 ? 2.907 -8.000 9.993 1.00 84.81 73 GLY A CA 1
ATOM 590 C C . GLY A 1 73 ? 3.518 -8.230 8.626 1.00 84.81 73 GLY A C 1
ATOM 591 O O . GLY A 1 73 ? 4.737 -8.159 8.468 1.00 84.81 73 GLY A O 1
ATOM 592 N N . THR A 1 74 ? 2.637 -8.510 7.667 1.00 88.56 74 THR A N 1
ATOM 593 C CA . THR A 1 74 ? 2.972 -8.719 6.255 1.00 88.56 74 THR A CA 1
ATOM 594 C C . THR A 1 74 ? 2.747 -7.435 5.460 1.00 88.56 74 THR A C 1
ATOM 596 O O . THR A 1 74 ? 1.742 -6.750 5.649 1.00 88.56 74 THR A O 1
ATOM 599 N N . ILE A 1 75 ? 3.672 -7.135 4.558 1.00 89.62 75 ILE A N 1
ATOM 600 C CA . ILE A 1 75 ? 3.628 -6.052 3.587 1.00 89.62 75 ILE A CA 1
ATOM 601 C C . ILE A 1 75 ? 3.388 -6.678 2.211 1.00 89.62 75 ILE A C 1
ATOM 603 O O . ILE A 1 75 ? 4.195 -7.468 1.732 1.00 89.62 75 ILE A O 1
ATOM 607 N N . TYR A 1 76 ? 2.290 -6.311 1.565 1.00 89.81 76 TYR A N 1
ATOM 608 C CA . TYR A 1 76 ? 1.927 -6.737 0.219 1.00 89.81 76 TYR A CA 1
ATOM 609 C C . TYR A 1 76 ? 2.219 -5.610 -0.765 1.00 89.81 76 TYR A C 1
ATOM 611 O O . TYR A 1 76 ? 1.626 -4.543 -0.669 1.00 89.81 76 TYR A O 1
ATOM 619 N N . ILE A 1 77 ? 3.102 -5.823 -1.728 1.00 89.62 77 ILE A N 1
ATOM 620 C CA . ILE A 1 77 ? 3.453 -4.828 -2.741 1.00 89.62 77 ILE A CA 1
ATOM 621 C C . ILE A 1 77 ? 2.699 -5.160 -4.023 1.00 89.62 77 ILE A C 1
ATOM 623 O O . ILE A 1 77 ? 2.971 -6.173 -4.665 1.00 89.62 77 ILE A O 1
ATOM 627 N N . VAL A 1 78 ? 1.758 -4.303 -4.404 1.00 89.06 78 VAL A N 1
ATOM 628 C CA . VAL A 1 78 ? 0.995 -4.432 -5.644 1.00 89.06 78 VAL A CA 1
ATOM 629 C C . VAL A 1 78 ? 1.674 -3.626 -6.747 1.00 89.06 78 VAL A C 1
ATOM 631 O O . VAL A 1 78 ? 1.770 -2.396 -6.655 1.00 89.06 78 VAL A O 1
ATOM 634 N N . THR A 1 79 ? 2.117 -4.321 -7.792 1.00 89.00 79 THR A N 1
ATOM 635 C CA . THR A 1 79 ? 2.845 -3.761 -8.938 1.00 89.00 79 THR A CA 1
ATOM 636 C C . THR A 1 79 ? 1.989 -3.759 -10.204 1.00 89.00 79 THR A C 1
ATOM 638 O O . THR A 1 79 ? 0.990 -4.480 -10.302 1.00 89.00 79 THR A O 1
ATOM 641 N N . ASN A 1 80 ? 2.341 -2.912 -11.177 1.00 87.12 80 ASN A N 1
ATOM 642 C CA . ASN A 1 80 ? 1.585 -2.779 -12.424 1.00 87.12 80 ASN A CA 1
ATOM 643 C C . ASN A 1 80 ? 2.245 -3.550 -13.566 1.00 87.12 80 ASN A C 1
ATOM 645 O O . ASN A 1 80 ? 3.208 -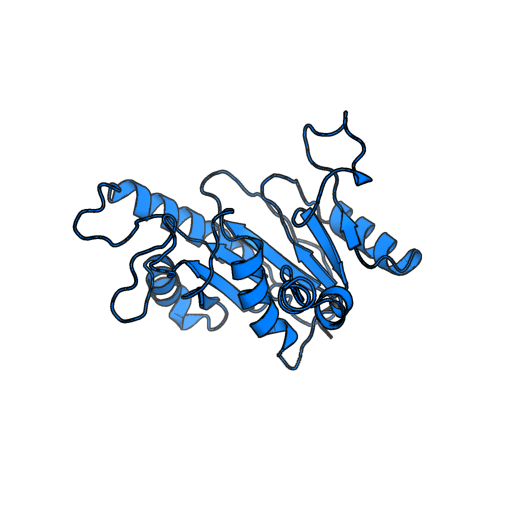3.067 -14.154 1.00 87.12 80 ASN A O 1
ATOM 649 N N . GLY A 1 81 ? 1.678 -4.696 -13.928 1.00 86.94 81 GLY A N 1
ATOM 650 C CA . GLY A 1 81 ? 2.094 -5.481 -15.088 1.00 86.94 81 GLY A CA 1
ATOM 651 C C . GLY A 1 81 ? 1.054 -5.526 -16.211 1.00 86.94 81 GLY A C 1
ATOM 652 O O . GLY A 1 81 ? 1.117 -6.447 -17.020 1.00 86.94 81 GLY A O 1
ATOM 653 N N . ASP A 1 82 ? 0.058 -4.626 -16.248 1.00 86.62 82 ASP A N 1
ATOM 654 C CA . ASP A 1 82 ? -1.000 -4.639 -17.275 1.00 86.62 82 ASP A CA 1
ATOM 655 C C . ASP A 1 82 ? -0.477 -4.090 -18.611 1.00 86.62 82 ASP A C 1
ATOM 657 O O . ASP A 1 82 ? -0.355 -2.873 -18.753 1.00 86.62 82 ASP A O 1
ATOM 661 N N . PRO A 1 83 ? -0.244 -4.922 -19.644 1.00 82.50 83 PRO A N 1
ATOM 662 C CA . PRO A 1 83 ? 0.405 -4.478 -20.881 1.00 82.50 83 PRO A CA 1
ATOM 663 C C . PRO A 1 83 ? -0.415 -3.448 -21.675 1.00 82.50 83 PRO A C 1
ATOM 665 O O . PRO A 1 83 ? 0.101 -2.815 -22.592 1.00 82.50 83 PRO A O 1
ATOM 668 N N . ARG A 1 84 ? -1.701 -3.262 -21.345 1.00 81.25 84 ARG A N 1
ATOM 669 C CA . ARG A 1 84 ? -2.568 -2.241 -21.961 1.00 81.25 84 ARG A CA 1
ATOM 670 C C . ARG A 1 84 ? -2.424 -0.868 -21.309 1.00 81.25 84 ARG A C 1
ATOM 672 O O . ARG A 1 84 ? -2.918 0.119 -21.849 1.00 81.25 84 ARG A O 1
ATOM 679 N N . SER A 1 85 ? -1.833 -0.812 -20.120 1.00 79.75 85 SER A N 1
ATOM 680 C CA . SER A 1 85 ? -1.667 0.412 -19.351 1.00 79.75 85 SER A CA 1
ATOM 681 C C . SER A 1 85 ? -0.389 1.130 -19.791 1.00 79.75 85 SER A C 1
ATOM 683 O O . SER A 1 85 ? 0.687 0.539 -19.731 1.00 79.75 85 SER A O 1
ATOM 685 N N . PRO A 1 86 ? -0.442 2.434 -20.124 1.00 76.81 86 PRO A N 1
ATOM 686 C CA . PRO A 1 86 ? 0.769 3.216 -20.399 1.00 76.81 86 PRO A CA 1
ATOM 687 C C . PRO A 1 86 ? 1.658 3.397 -19.154 1.00 76.81 86 PRO A C 1
ATOM 689 O O . PRO A 1 86 ? 2.773 3.906 -19.255 1.00 76.81 86 PRO A O 1
ATOM 692 N N . LEU A 1 87 ? 1.147 3.013 -17.980 1.00 77.00 87 LEU A N 1
ATOM 693 C CA . LEU A 1 87 ? 1.816 3.080 -16.685 1.00 77.00 87 LEU A CA 1
ATOM 694 C C . LEU A 1 87 ? 2.436 1.746 -16.252 1.00 77.00 87 LEU A C 1
ATOM 696 O O . LEU A 1 87 ? 2.938 1.667 -15.134 1.00 77.00 87 LEU A O 1
ATOM 700 N N . ALA A 1 88 ? 2.334 0.694 -17.065 1.00 81.81 88 ALA A N 1
ATOM 701 C CA . ALA A 1 88 ? 2.851 -0.612 -16.687 1.00 81.81 88 ALA A CA 1
ATOM 702 C C . ALA A 1 88 ? 4.377 -0.660 -16.701 1.00 81.81 88 ALA A C 1
ATOM 704 O O . ALA A 1 88 ? 5.051 0.034 -17.470 1.00 81.81 88 ALA A O 1
ATOM 705 N N . GLU A 1 89 ? 4.895 -1.504 -15.824 1.00 85.81 89 GLU A N 1
ATOM 706 C CA . GLU A 1 89 ? 6.254 -2.008 -15.872 1.00 85.81 89 GLU A CA 1
ATOM 707 C C . GLU A 1 89 ? 6.318 -3.171 -16.872 1.00 85.81 89 GLU A C 1
ATOM 709 O O . GLU A 1 89 ? 5.337 -3.905 -17.045 1.00 85.81 89 GLU A O 1
ATOM 714 N N . LEU A 1 90 ? 7.463 -3.373 -17.526 1.00 84.75 90 LEU A N 1
ATOM 715 C CA . LEU A 1 90 ? 7.649 -4.561 -18.351 1.00 84.75 90 LEU A CA 1
ATOM 716 C C . LEU A 1 90 ? 7.738 -5.793 -17.450 1.00 84.75 90 LEU A C 1
ATOM 718 O O . LEU A 1 90 ? 8.575 -5.862 -16.552 1.00 84.75 90 LEU A O 1
ATOM 722 N N . VAL A 1 91 ? 6.903 -6.788 -17.735 1.00 86.19 91 VAL A N 1
ATOM 723 C CA . VAL A 1 91 ? 7.006 -8.095 -17.093 1.00 86.19 91 VAL A CA 1
ATOM 724 C C . VAL A 1 91 ? 8.035 -8.940 -17.845 1.00 86.19 91 VAL A C 1
ATOM 726 O O . VAL A 1 91 ? 7.828 -9.250 -19.018 1.00 86.19 91 VAL A O 1
ATOM 729 N N . VAL A 1 92 ? 9.096 -9.367 -17.162 1.00 83.62 92 VAL A N 1
ATOM 730 C CA . VAL A 1 92 ? 10.126 -10.281 -17.682 1.00 83.62 92 VAL A CA 1
ATOM 731 C C . VAL A 1 92 ? 10.177 -11.511 -16.783 1.00 83.62 92 VAL A C 1
ATOM 733 O O . VAL A 1 92 ? 10.213 -11.379 -15.563 1.00 83.62 92 VAL A O 1
ATOM 736 N N . ASP A 1 93 ? 10.115 -12.705 -17.376 1.00 87.38 93 ASP A N 1
ATOM 737 C CA . ASP A 1 93 ? 10.081 -13.990 -16.653 1.00 87.38 93 ASP A CA 1
ATOM 738 C C . ASP A 1 93 ? 8.974 -14.078 -15.590 1.00 87.38 93 ASP A C 1
ATOM 740 O O . ASP A 1 93 ? 9.098 -14.733 -14.561 1.00 87.38 93 ASP A O 1
ATOM 744 N N . GLY A 1 94 ? 7.855 -13.397 -15.843 1.00 87.12 94 GLY A N 1
ATOM 745 C CA . GLY A 1 94 ? 6.729 -13.357 -14.919 1.00 87.12 94 GLY A CA 1
ATOM 746 C C . GLY A 1 94 ? 6.834 -12.298 -13.819 1.00 87.12 94 GLY A C 1
ATOM 747 O O . GLY A 1 94 ? 5.874 -12.167 -13.068 1.00 87.12 94 GLY A O 1
ATOM 748 N N . GLU A 1 95 ? 7.878 -11.475 -13.764 1.00 88.69 95 GLU A N 1
ATOM 749 C CA . GLU A 1 95 ? 8.088 -10.470 -12.710 1.00 88.69 95 GLU A CA 1
ATOM 750 C C . GLU A 1 95 ? 8.132 -9.043 -13.261 1.00 88.69 95 GLU A C 1
ATOM 752 O O . GLU A 1 95 ? 8.606 -8.820 -14.373 1.00 88.69 95 GLU A O 1
ATOM 757 N N . THR A 1 96 ? 7.683 -8.059 -12.475 1.00 89.56 96 THR A N 1
ATOM 758 C CA . THR A 1 96 ? 8.019 -6.646 -12.730 1.00 89.56 96 THR A CA 1
ATOM 759 C C . THR A 1 96 ?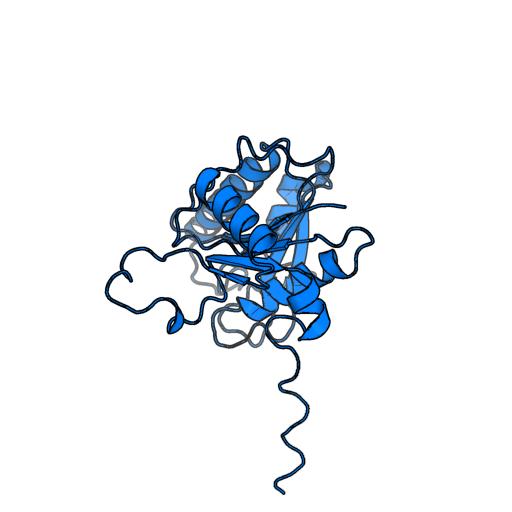 9.356 -6.286 -12.065 1.00 89.56 96 THR A C 1
ATOM 761 O O . THR A 1 96 ? 9.771 -6.977 -11.131 1.00 89.56 96 THR A O 1
ATOM 764 N N . PRO A 1 97 ? 10.036 -5.193 -12.462 1.00 87.94 97 PRO A N 1
ATOM 765 C CA . PRO A 1 97 ? 11.247 -4.721 -11.791 1.00 87.94 97 PRO A CA 1
ATOM 766 C C . PRO A 1 97 ? 11.053 -4.474 -10.291 1.00 87.94 97 PRO A C 1
ATOM 768 O O . PRO A 1 97 ? 11.922 -4.840 -9.502 1.00 87.94 97 PRO A O 1
ATOM 771 N N . ALA A 1 98 ? 9.912 -3.910 -9.878 1.00 87.69 98 ALA A N 1
ATOM 772 C CA . ALA A 1 98 ? 9.599 -3.727 -8.462 1.00 87.69 98 ALA A CA 1
ATOM 773 C C . ALA A 1 98 ? 9.376 -5.062 -7.730 1.00 87.69 98 ALA A C 1
ATOM 775 O O . ALA A 1 98 ? 9.820 -5.218 -6.593 1.00 87.69 98 ALA A O 1
ATOM 776 N N . THR A 1 99 ? 8.740 -6.041 -8.385 1.00 90.56 99 THR A N 1
ATOM 777 C CA . THR A 1 99 ? 8.591 -7.398 -7.842 1.00 90.56 99 THR A CA 1
ATOM 778 C C . THR A 1 99 ? 9.946 -8.066 -7.640 1.00 90.56 99 THR A C 1
ATOM 780 O O . THR A 1 99 ? 10.232 -8.517 -6.533 1.00 90.56 99 THR A O 1
ATOM 783 N N . ARG A 1 100 ? 10.792 -8.062 -8.675 1.00 90.62 100 ARG A N 1
ATOM 784 C CA . ARG A 1 100 ? 12.129 -8.657 -8.634 1.00 90.62 100 ARG A CA 1
ATOM 785 C C . ARG A 1 100 ? 12.989 -8.029 -7.545 1.00 90.62 100 ARG A C 1
ATOM 787 O O . ARG A 1 100 ? 13.614 -8.748 -6.778 1.00 90.62 100 ARG A O 1
ATOM 794 N N . PHE A 1 101 ? 12.966 -6.699 -7.447 1.00 90.81 101 PHE A N 1
ATOM 795 C CA . PHE A 1 101 ? 13.647 -5.958 -6.387 1.00 90.81 101 PHE A CA 1
ATOM 796 C C . PHE A 1 101 ? 13.171 -6.382 -4.992 1.00 90.81 101 PHE A C 1
ATOM 798 O O . PHE A 1 101 ? 13.978 -6.734 -4.137 1.00 90.81 101 PHE A O 1
ATOM 805 N N . ALA A 1 102 ? 11.857 -6.383 -4.753 1.00 90.38 102 ALA A N 1
ATOM 806 C CA . ALA A 1 102 ? 11.320 -6.744 -3.446 1.00 90.38 102 ALA A CA 1
ATOM 807 C C . ALA A 1 102 ? 11.640 -8.200 -3.073 1.00 90.38 102 ALA A C 1
ATOM 809 O O . ALA A 1 102 ? 11.937 -8.488 -1.918 1.00 90.38 102 ALA A O 1
ATOM 810 N N . GLN A 1 103 ? 11.607 -9.112 -4.046 1.00 90.31 103 GLN A N 1
ATOM 811 C CA . GLN A 1 103 ? 11.962 -10.511 -3.833 1.00 90.31 103 GLN A CA 1
ATOM 812 C C . GLN A 1 103 ? 13.455 -10.696 -3.571 1.00 90.31 103 GLN A C 1
ATOM 814 O O . GLN A 1 103 ? 13.791 -11.484 -2.698 1.00 90.31 103 GLN A O 1
ATOM 819 N N . SER A 1 104 ? 14.347 -9.979 -4.263 1.00 91.88 104 SER A N 1
ATOM 820 C CA . SER A 1 104 ? 15.791 -10.108 -4.037 1.00 91.88 104 SER A CA 1
ATOM 821 C C . SER A 1 104 ? 16.233 -9.521 -2.698 1.00 91.88 104 SER A C 1
ATOM 823 O O . SER A 1 104 ? 17.060 -10.116 -2.019 1.00 91.88 104 SER A O 1
ATOM 825 N N . GLU A 1 105 ? 15.683 -8.371 -2.309 1.00 93.38 105 GLU A N 1
ATOM 826 C CA . GLU A 1 105 ? 16.102 -7.655 -1.096 1.00 93.38 105 GLU A CA 1
ATOM 827 C C . GLU A 1 105 ? 15.463 -8.215 0.180 1.00 93.38 105 GLU A C 1
ATOM 829 O O . GLU A 1 105 ? 16.061 -8.149 1.250 1.00 93.38 105 GLU A O 1
ATOM 834 N N . TYR A 1 106 ? 14.248 -8.769 0.085 1.00 92.94 106 TYR A N 1
ATOM 835 C CA . TYR A 1 106 ? 13.458 -9.176 1.253 1.00 92.94 106 TYR A CA 1
ATOM 836 C C . TYR A 1 106 ? 13.088 -10.666 1.278 1.00 92.94 106 TYR A C 1
ATOM 838 O O . TYR A 1 106 ? 12.219 -11.049 2.073 1.00 92.94 106 TYR A O 1
ATOM 846 N N . ALA A 1 107 ? 13.750 -11.502 0.464 1.00 87.06 107 ALA A N 1
ATOM 847 C CA . ALA A 1 107 ? 13.538 -12.956 0.383 1.00 87.06 107 ALA A CA 1
ATOM 848 C C . ALA A 1 107 ? 13.471 -13.628 1.764 1.00 87.06 107 ALA A C 1
ATOM 850 O O . ALA A 1 107 ? 12.563 -14.414 2.040 1.00 87.06 107 ALA A O 1
ATOM 851 N N . ASP A 1 108 ? 14.398 -13.265 2.651 1.00 84.38 108 ASP A N 1
ATOM 852 C CA . ASP A 1 108 ? 14.587 -13.924 3.946 1.00 84.38 108 ASP A CA 1
ATOM 853 C C . ASP A 1 108 ? 13.519 -13.556 4.980 1.00 84.38 108 ASP A C 1
ATOM 855 O O . ASP A 1 108 ? 13.376 -14.214 6.010 1.00 84.38 108 ASP A O 1
ATOM 859 N N . THR A 1 109 ? 12.749 -12.494 4.734 1.00 81.62 109 THR A N 1
ATOM 860 C CA . THR A 1 109 ? 11.830 -11.966 5.745 1.00 81.62 109 THR A CA 1
ATOM 861 C C . THR A 1 109 ? 10.524 -12.746 5.818 1.00 81.62 109 THR A C 1
ATOM 863 O O . THR A 1 109 ? 9.867 -12.699 6.855 1.00 81.62 109 THR A O 1
ATOM 866 N N . GLN A 1 110 ? 10.084 -13.368 4.713 1.00 83.69 110 GLN A N 1
ATOM 867 C CA . GLN A 1 110 ? 8.713 -13.874 4.483 1.00 83.69 110 GLN A CA 1
ATOM 868 C C . GLN A 1 110 ? 7.576 -12.863 4.768 1.00 83.69 110 GLN A C 1
ATOM 870 O O . GLN A 1 110 ? 6.396 -13.164 4.580 1.00 83.69 110 GLN A O 1
ATOM 875 N N . ARG A 1 111 ? 7.916 -11.644 5.200 1.00 88.31 111 ARG A N 1
ATOM 876 C CA . ARG A 1 111 ? 7.011 -10.558 5.577 1.00 88.31 111 ARG A CA 1
ATOM 877 C C . ARG A 1 111 ? 6.721 -9.639 4.405 1.00 88.31 111 ARG A C 1
ATOM 879 O O . ARG A 1 111 ? 5.811 -8.830 4.519 1.00 88.31 111 ARG A O 1
ATOM 886 N N . VAL A 1 112 ? 7.463 -9.743 3.308 1.00 91.00 112 VAL A N 1
ATOM 887 C CA . VAL A 1 112 ? 7.222 -8.981 2.082 1.00 91.00 112 VAL A CA 1
ATOM 888 C C . VAL A 1 112 ? 6.719 -9.934 1.006 1.00 91.00 112 VAL A C 1
ATOM 890 O O . VAL A 1 112 ? 7.389 -10.898 0.651 1.00 91.00 112 VAL A O 1
ATOM 893 N N . GLN A 1 113 ? 5.523 -9.666 0.495 1.00 91.50 113 GLN A N 1
ATOM 894 C CA . GLN A 1 113 ? 4.892 -10.422 -0.582 1.00 91.50 113 GLN A CA 1
ATOM 895 C C . GLN A 1 113 ? 4.571 -9.482 -1.737 1.00 91.50 113 GLN A C 1
ATOM 897 O O . GLN A 1 113 ? 4.295 -8.304 -1.524 1.00 91.50 113 GLN A O 1
ATOM 902 N N . THR A 1 114 ? 4.594 -9.982 -2.968 1.00 91.25 114 THR A N 1
ATOM 903 C CA . THR A 1 114 ? 4.326 -9.174 -4.162 1.00 91.25 114 THR A CA 1
ATOM 904 C C . THR A 1 114 ? 3.100 -9.698 -4.900 1.00 91.25 114 THR A C 1
ATOM 906 O O . THR A 1 114 ? 2.839 -10.899 -4.944 1.00 91.25 114 THR A O 1
ATOM 909 N N . ILE A 1 115 ? 2.322 -8.784 -5.473 1.00 90.75 115 ILE A N 1
ATOM 910 C CA . ILE A 1 115 ? 1.119 -9.071 -6.253 1.00 90.75 115 ILE A CA 1
ATOM 911 C C . ILE A 1 115 ? 1.240 -8.288 -7.557 1.00 90.75 115 ILE A C 1
ATOM 913 O O . ILE A 1 115 ? 1.273 -7.061 -7.549 1.00 90.75 115 ILE A O 1
ATOM 917 N N . ILE A 1 116 ? 1.287 -8.981 -8.691 1.00 89.50 116 ILE A N 1
ATOM 918 C CA . ILE A 1 116 ? 1.377 -8.322 -9.997 1.00 89.50 116 ILE A CA 1
ATOM 919 C C . ILE A 1 116 ? -0.033 -8.158 -10.560 1.00 89.50 116 ILE A C 1
ATOM 921 O O . ILE A 1 116 ? -0.676 -9.139 -10.939 1.00 89.50 116 ILE A O 1
ATOM 925 N N . CYS A 1 117 ? -0.505 -6.918 -10.678 1.00 87.12 117 CYS A N 1
ATOM 926 C CA . CYS A 1 117 ? -1.747 -6.623 -11.383 1.00 87.12 117 CYS A CA 1
ATOM 927 C C . CYS A 1 117 ? -1.502 -6.719 -12.894 1.00 87.12 117 CYS A C 1
ATOM 929 O O . CYS A 1 117 ? -0.966 -5.799 -13.512 1.00 87.12 117 CYS A O 1
ATOM 931 N N . ARG A 1 118 ? -1.903 -7.843 -13.495 1.00 85.06 118 ARG A N 1
ATOM 932 C CA . ARG A 1 118 ? -1.739 -8.120 -14.936 1.00 85.06 118 ARG A CA 1
ATOM 933 C C . ARG A 1 118 ? -2.887 -7.610 -15.794 1.00 85.06 118 ARG A C 1
ATOM 935 O O . ARG A 1 118 ? -2.769 -7.549 -17.015 1.00 85.06 118 ARG A O 1
ATOM 942 N N . GLU A 1 119 ? -4.014 -7.269 -15.178 1.00 79.31 119 GLU A N 1
ATOM 943 C CA . GLU A 1 119 ? -5.209 -6.892 -15.910 1.00 79.31 119 GLU A CA 1
ATOM 944 C C . GLU A 1 119 ? -5.967 -5.737 -15.261 1.00 79.31 119 GLU A C 1
ATOM 946 O O . GLU A 1 119 ? -6.219 -5.739 -14.064 1.00 79.31 119 GLU A O 1
ATOM 951 N N . LYS A 1 120 ? -6.464 -4.814 -16.093 1.00 74.12 120 LYS A N 1
ATOM 952 C CA . LYS A 1 120 ? -7.436 -3.776 -15.735 1.00 74.12 120 LYS A CA 1
ATOM 953 C C . LYS A 1 120 ? -6.891 -2.778 -14.718 1.00 74.12 120 LYS A C 1
ATOM 955 O O . LYS A 1 120 ? -7.652 -2.278 -13.889 1.00 74.12 120 LYS A O 1
ATOM 960 N N . TRP A 1 121 ? -5.616 -2.407 -14.847 1.00 71.56 121 TRP A N 1
ATOM 961 C CA . TRP A 1 121 ? -5.031 -1.324 -14.050 1.00 71.56 121 TRP A CA 1
ATOM 962 C C . TRP A 1 121 ? -5.860 -0.032 -14.164 1.00 71.56 121 TRP A C 1
ATOM 964 O O . TRP A 1 121 ? -6.087 0.661 -13.175 1.00 71.56 121 TRP A O 1
ATOM 974 N N . GLY A 1 122 ? -6.398 0.228 -15.363 1.00 63.41 122 GLY A N 1
ATOM 975 C CA . GLY A 1 122 ? -7.280 1.359 -15.658 1.00 63.41 122 GLY A CA 1
ATOM 976 C C . GLY A 1 122 ? -6.530 2.627 -16.083 1.00 63.41 122 GLY A C 1
ATOM 977 O O . GLY A 1 122 ? -5.314 2.726 -15.947 1.00 63.41 122 GLY A O 1
ATOM 978 N N . ALA A 1 123 ? -7.273 3.595 -16.636 1.00 55.16 123 ALA A N 1
ATOM 979 C CA . ALA A 1 123 ? -6.723 4.857 -17.155 1.00 55.16 123 ALA A CA 1
ATOM 980 C C . ALA A 1 123 ? -6.450 5.903 -16.059 1.00 55.16 123 ALA A C 1
ATOM 982 O O . ALA A 1 123 ? -5.517 6.694 -16.169 1.00 55.16 123 ALA A O 1
ATOM 983 N N . ASN A 1 124 ? -7.240 5.889 -14.982 1.00 56.81 124 ASN A N 1
ATOM 984 C CA . ASN A 1 124 ? -6.954 6.680 -13.791 1.00 56.81 124 ASN A CA 1
ATOM 985 C C . ASN A 1 124 ? -5.932 5.907 -12.973 1.00 56.81 124 ASN A C 1
ATOM 987 O O . ASN A 1 124 ? -6.321 4.906 -12.377 1.00 56.81 124 ASN A O 1
ATOM 991 N N . VAL A 1 125 ? -4.671 6.359 -13.005 1.00 48.97 125 VAL A N 1
ATOM 992 C CA . VAL A 1 125 ? -3.512 5.909 -12.206 1.00 48.97 125 VAL A CA 1
ATOM 993 C C . VAL A 1 125 ? -3.923 4.862 -11.171 1.00 48.97 125 VAL A C 1
ATOM 995 O O . VAL A 1 125 ? -4.286 5.236 -10.061 1.00 48.97 125 VAL A O 1
ATOM 998 N N . GLY A 1 126 ? -3.965 3.588 -11.588 1.00 51.00 126 GLY A N 1
ATOM 999 C CA . GLY A 1 126 ? -4.693 2.457 -10.991 1.00 51.00 126 GLY A CA 1
ATOM 1000 C C . GLY A 1 126 ? -4.691 2.375 -9.472 1.00 51.00 126 GLY A C 1
ATOM 1001 O O . GLY A 1 126 ? -3.984 1.570 -8.877 1.00 51.00 126 GLY A O 1
ATOM 1002 N N . SER A 1 127 ? -5.471 3.236 -8.824 1.00 61.78 127 SER A N 1
ATOM 1003 C CA . SER A 1 127 ? -5.588 3.291 -7.371 1.00 61.78 127 SER A CA 1
ATOM 1004 C C . SER A 1 127 ? -6.605 2.250 -6.969 1.00 61.78 127 SER A C 1
ATOM 1006 O O . SER A 1 127 ? -6.285 1.293 -6.289 1.00 61.78 127 SER A O 1
ATOM 1008 N N . ALA A 1 128 ? -7.802 2.319 -7.524 1.00 68.44 128 ALA A N 1
ATOM 1009 C CA . ALA A 1 128 ? -8.870 1.408 -7.170 1.00 68.44 128 ALA A CA 1
ATOM 1010 C C . ALA A 1 128 ? -8.598 -0.071 -7.545 1.00 68.44 128 ALA A C 1
ATOM 1012 O O . ALA A 1 128 ? -8.998 -0.938 -6.771 1.00 68.44 128 ALA A O 1
ATOM 1013 N N . THR A 1 129 ? -7.907 -0.400 -8.653 1.00 74.12 129 THR A N 1
ATOM 1014 C CA . THR A 1 129 ? -7.667 -1.815 -9.042 1.00 74.12 129 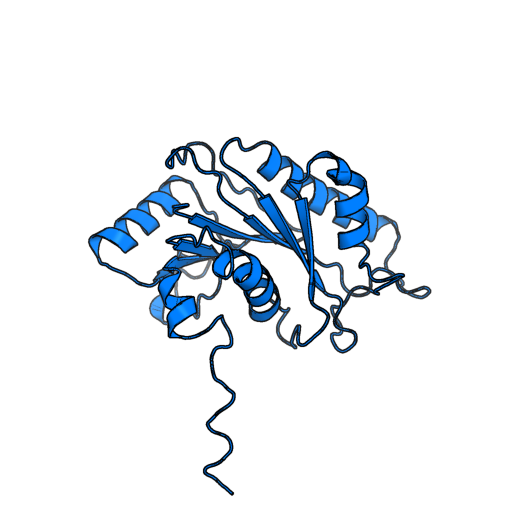THR A CA 1
ATOM 1015 C C . THR A 1 129 ? -6.555 -2.426 -8.207 1.00 74.12 129 THR A C 1
ATOM 1017 O O . THR A 1 129 ? -6.773 -3.459 -7.586 1.00 74.12 129 THR A O 1
ATOM 1020 N N . ALA A 1 130 ? -5.403 -1.754 -8.110 1.00 70.50 130 ALA A N 1
ATOM 1021 C CA . ALA A 1 130 ? -4.290 -2.229 -7.293 1.00 70.50 130 ALA A CA 1
ATOM 1022 C C . ALA A 1 130 ? -4.704 -2.393 -5.823 1.00 70.50 130 ALA A C 1
ATOM 1024 O O . ALA A 1 130 ? -4.406 -3.403 -5.189 1.00 70.50 130 ALA A O 1
ATOM 1025 N N . LEU A 1 131 ? -5.468 -1.428 -5.302 1.00 74.44 131 LEU A N 1
ATOM 1026 C CA . LEU A 1 131 ? -6.024 -1.513 -3.956 1.00 74.44 131 LEU A CA 1
ATOM 1027 C C . LEU A 1 131 ? -7.050 -2.645 -3.833 1.00 74.44 131 LEU A C 1
ATOM 1029 O O . LEU A 1 131 ? -7.083 -3.305 -2.804 1.00 74.44 131 LEU A O 1
ATOM 1033 N N . THR A 1 132 ? -7.861 -2.901 -4.864 1.00 78.62 132 THR A N 1
ATOM 1034 C CA . THR A 1 132 ? -8.800 -4.035 -4.884 1.00 78.62 132 THR A CA 1
ATOM 1035 C C . THR A 1 132 ? -8.068 -5.371 -4.833 1.00 78.62 132 THR A C 1
ATOM 1037 O O . THR A 1 132 ? -8.452 -6.228 -4.045 1.00 78.62 132 THR A O 1
ATOM 1040 N N . ASP A 1 133 ? -7.031 -5.559 -5.644 1.00 80.12 133 ASP A N 1
ATOM 1041 C CA . ASP A 1 133 ? -6.315 -6.834 -5.715 1.00 80.12 133 ASP A CA 1
ATOM 1042 C C . ASP A 1 133 ? -5.534 -7.110 -4.431 1.00 80.12 133 ASP A C 1
ATOM 1044 O O . ASP A 1 133 ? -5.613 -8.215 -3.900 1.00 80.12 133 ASP A O 1
ATOM 1048 N N . GLY A 1 134 ? -4.884 -6.091 -3.860 1.00 79.00 134 GLY A N 1
ATOM 1049 C CA . GLY A 1 134 ? -4.293 -6.210 -2.529 1.00 79.00 134 GLY A CA 1
ATOM 1050 C C . GLY A 1 134 ? -5.348 -6.525 -1.465 1.00 79.00 134 GLY A C 1
ATOM 1051 O O . GLY A 1 134 ? -5.181 -7.457 -0.681 1.00 79.00 134 GLY A O 1
ATOM 1052 N N . LEU A 1 135 ? -6.462 -5.781 -1.445 1.00 81.56 135 LEU A N 1
ATOM 1053 C CA . LEU A 1 135 ? -7.526 -5.994 -0.464 1.00 81.56 135 LEU A CA 1
ATOM 1054 C C . LEU A 1 135 ? -8.129 -7.391 -0.561 1.00 81.56 135 LEU A C 1
ATOM 1056 O O . LEU A 1 135 ? -8.439 -7.958 0.476 1.00 81.56 135 LEU A O 1
ATOM 1060 N N . ARG A 1 136 ? -8.293 -7.954 -1.762 1.00 84.00 136 ARG A N 1
ATOM 1061 C CA . ARG A 1 136 ? -8.798 -9.322 -1.946 1.00 84.00 136 ARG A CA 1
ATOM 1062 C C . ARG A 1 136 ? -7.941 -10.340 -1.220 1.00 84.00 136 ARG A C 1
ATOM 1064 O O . ARG A 1 136 ? -8.480 -11.106 -0.440 1.00 84.00 136 ARG A O 1
ATOM 1071 N N . VAL A 1 137 ? -6.620 -10.277 -1.384 1.00 81.62 137 VAL A N 1
ATOM 1072 C CA . VAL A 1 137 ? -5.699 -11.208 -0.709 1.00 81.62 137 VAL A CA 1
ATOM 1073 C C . VAL A 1 137 ? -5.895 -11.194 0.809 1.00 81.62 137 VAL A C 1
ATOM 1075 O O . VAL A 1 137 ? -5.831 -12.236 1.452 1.00 81.62 137 VAL A O 1
ATOM 1078 N N . ILE A 1 138 ? -6.187 -10.027 1.385 1.00 79.62 138 ILE A N 1
ATOM 1079 C CA . ILE A 1 138 ? -6.371 -9.882 2.831 1.00 79.62 138 ILE A CA 1
ATOM 1080 C C . ILE A 1 138 ? -7.801 -10.215 3.270 1.00 79.62 138 ILE A C 1
ATOM 1082 O O . ILE A 1 138 ? -7.982 -10.885 4.284 1.00 79.62 138 ILE A O 1
ATOM 1086 N N . LEU A 1 139 ? -8.821 -9.766 2.537 1.00 76.81 139 LEU A N 1
ATOM 1087 C CA . LEU A 1 139 ? -10.227 -10.016 2.872 1.00 76.81 139 LEU A CA 1
ATOM 1088 C C . LEU A 1 139 ? -10.655 -11.466 2.600 1.00 76.81 139 LEU A C 1
ATOM 1090 O O . LEU A 1 139 ? -11.605 -11.921 3.230 1.00 76.81 139 LEU A O 1
ATOM 1094 N N . ASP A 1 140 ? -9.963 -12.175 1.707 1.00 77.88 140 ASP A N 1
ATOM 1095 C CA . ASP A 1 140 ? -10.159 -13.606 1.448 1.00 77.88 140 ASP A CA 1
ATOM 1096 C C . ASP A 1 140 ? -9.317 -14.482 2.401 1.00 77.88 140 ASP A C 1
ATOM 1098 O O . ASP A 1 140 ? -9.409 -15.709 2.365 1.00 77.88 140 ASP A O 1
ATOM 1102 N N . SER A 1 141 ? -8.500 -13.869 3.267 1.00 75.62 141 SER A N 1
ATOM 1103 C CA . SER A 1 141 ? -7.746 -14.578 4.303 1.00 75.62 141 SER A CA 1
ATOM 1104 C C . SER A 1 141 ? -8.610 -14.879 5.534 1.00 75.62 141 SER A C 1
ATOM 1106 O O . SER A 1 141 ? -9.632 -14.238 5.778 1.00 75.62 141 SER A O 1
ATOM 1108 N N . GLU A 1 142 ? -8.159 -15.811 6.378 1.00 70.56 142 GLU A N 1
ATOM 1109 C CA . GLU A 1 142 ? -8.819 -16.119 7.658 1.00 70.56 142 GLU A CA 1
ATOM 1110 C C . GLU A 1 142 ? -8.846 -14.922 8.629 1.00 70.56 142 GLU A C 1
ATOM 1112 O O . GLU A 1 142 ? -9.621 -14.902 9.587 1.00 70.56 142 GLU A O 1
ATOM 1117 N N . MET A 1 143 ? -8.017 -13.901 8.387 1.00 70.06 143 MET A N 1
ATOM 1118 C CA . MET A 1 143 ? -7.893 -12.721 9.235 1.00 70.06 143 MET A CA 1
ATOM 1119 C C . MET A 1 143 ? -8.378 -11.459 8.524 1.00 70.06 143 MET A C 1
ATOM 1121 O O . MET A 1 143 ? -7.598 -10.571 8.176 1.00 70.06 143 MET A O 1
ATOM 1125 N N . VAL A 1 144 ? -9.694 -11.353 8.366 1.00 79.56 144 VAL A N 1
ATOM 1126 C CA . VAL A 1 144 ? -10.335 -10.147 7.835 1.00 79.56 144 VAL A CA 1
ATOM 1127 C C . VAL A 1 144 ? -10.190 -9.001 8.849 1.00 79.56 144 VAL A C 1
ATOM 1129 O O . VAL A 1 144 ? -10.654 -9.143 9.986 1.00 79.56 144 VAL A O 1
ATOM 1132 N N . PRO A 1 145 ? -9.568 -7.865 8.482 1.00 83.25 145 PRO A N 1
ATOM 1133 C CA . PRO A 1 145 ? -9.483 -6.717 9.368 1.00 83.25 145 PRO A CA 1
ATOM 1134 C C . PRO A 1 145 ? -10.865 -6.105 9.610 1.00 83.25 145 PRO A C 1
ATOM 1136 O O . PRO A 1 145 ? -11.720 -6.168 8.730 1.00 83.25 145 PRO A O 1
ATOM 1139 N N . GLU A 1 146 ? -11.103 -5.465 10.753 1.00 85.81 146 GLU A N 1
ATOM 1140 C CA . GLU A 1 146 ? -12.360 -4.726 10.972 1.00 85.81 146 GLU A CA 1
ATOM 1141 C C . GLU A 1 146 ? -12.417 -3.439 10.133 1.00 85.81 146 GLU A C 1
ATOM 1143 O O . GLU A 1 146 ? -13.451 -3.107 9.540 1.00 85.81 146 GLU A O 1
ATOM 1148 N N . HIS A 1 147 ? -11.277 -2.758 10.015 1.00 87.50 147 HIS A N 1
ATOM 1149 C CA . HIS A 1 147 ? -11.138 -1.514 9.278 1.00 87.50 147 HIS A CA 1
ATOM 1150 C C . HIS A 1 147 ? -9.957 -1.529 8.307 1.00 87.50 147 HIS A C 1
ATOM 1152 O O . HIS A 1 147 ? -8.953 -2.217 8.478 1.00 87.50 147 HIS A O 1
ATOM 1158 N N . VAL A 1 148 ? -10.056 -0.672 7.301 1.00 87.06 148 VAL A N 1
ATOM 1159 C CA . VAL A 1 148 ? -9.060 -0.445 6.262 1.00 87.06 148 VAL A CA 1
ATOM 1160 C C . VAL A 1 148 ? -8.777 1.049 6.196 1.00 87.06 148 VAL A C 1
ATOM 1162 O O . VAL A 1 148 ? -9.632 1.842 5.804 1.00 87.06 148 VAL A O 1
ATOM 1165 N N . LEU A 1 149 ? -7.568 1.447 6.561 1.00 86.06 149 LEU A N 1
ATOM 1166 C CA . LEU A 1 149 ? -7.052 2.784 6.337 1.00 86.06 149 LEU A CA 1
ATOM 1167 C C . LEU A 1 149 ? -6.433 2.850 4.946 1.00 86.06 149 LEU A C 1
ATOM 1169 O O . LEU A 1 149 ? -5.466 2.157 4.657 1.00 86.06 149 LEU A O 1
ATOM 1173 N N . ILE A 1 150 ? -6.946 3.728 4.097 1.00 83.56 150 ILE A N 1
ATOM 1174 C CA . ILE A 1 150 ? -6.335 4.032 2.807 1.00 83.56 150 ILE A CA 1
ATOM 1175 C C . ILE A 1 150 ? -5.537 5.314 2.987 1.00 83.56 150 ILE A C 1
ATOM 1177 O O . ILE A 1 150 ? -6.094 6.412 2.937 1.00 83.56 150 ILE A O 1
ATOM 1181 N N . ALA A 1 151 ? -4.246 5.179 3.246 1.00 77.00 151 ALA A N 1
ATOM 1182 C CA . ALA A 1 151 ? -3.326 6.289 3.393 1.00 77.00 151 ALA A CA 1
ATOM 1183 C C . ALA A 1 151 ? -3.084 6.994 2.048 1.00 77.00 151 ALA A C 1
ATOM 1185 O O . ALA A 1 151 ? -3.126 6.393 0.974 1.00 77.00 151 ALA A O 1
ATOM 1186 N N . SER A 1 152 ? -2.847 8.300 2.123 1.00 72.25 152 SER A N 1
ATOM 1187 C CA . SER A 1 152 ? -2.470 9.146 0.992 1.00 72.25 152 SER A CA 1
ATOM 1188 C C . SER A 1 152 ? -1.213 9.897 1.387 1.00 72.25 152 SER A C 1
ATOM 1190 O O . SER A 1 152 ? -1.177 10.451 2.481 1.00 72.25 152 SER A O 1
ATOM 1192 N N . THR A 1 153 ? -0.227 9.987 0.500 1.00 69.06 153 THR A N 1
ATOM 1193 C CA . THR A 1 153 ? 0.991 10.781 0.746 1.00 69.06 153 THR A CA 1
ATOM 1194 C C . THR A 1 153 ? 0.694 12.280 0.868 1.00 69.06 153 THR A C 1
ATOM 1196 O O . THR A 1 153 ? 1.449 13.031 1.471 1.00 69.06 153 THR A O 1
ATOM 1199 N N . THR A 1 154 ? -0.460 12.715 0.357 1.00 66.94 154 THR A N 1
ATOM 1200 C CA . THR A 1 154 ? -0.937 14.105 0.402 1.00 66.94 154 THR A CA 1
ATOM 1201 C C . THR A 1 154 ? -1.618 14.498 1.717 1.00 66.94 154 THR A C 1
ATOM 1203 O O . THR A 1 154 ? -2.142 15.608 1.822 1.00 66.94 154 THR A O 1
ATOM 1206 N N . VAL A 1 155 ? -1.754 13.571 2.668 1.00 69.75 155 VAL A N 1
ATOM 1207 C CA . VAL A 1 155 ? -2.403 13.828 3.955 1.00 69.75 155 VAL A CA 1
ATOM 1208 C C . VAL A 1 155 ? -1.488 13.340 5.055 1.00 69.75 155 VAL A C 1
ATOM 1210 O O . VAL A 1 155 ? -1.157 12.160 5.111 1.00 69.75 155 VAL A O 1
ATOM 1213 N N . ASP A 1 156 ? -1.115 14.260 5.936 1.00 70.62 156 ASP A N 1
ATOM 1214 C CA . ASP A 1 156 ? -0.399 13.904 7.148 1.00 70.62 156 ASP A CA 1
ATOM 1215 C C . ASP A 1 156 ? -1.346 13.134 8.078 1.00 70.62 156 ASP A C 1
ATOM 1217 O O . ASP A 1 156 ? -2.373 13.648 8.534 1.00 70.62 156 ASP A O 1
ATOM 1221 N N . LEU A 1 157 ? -1.041 11.857 8.280 1.00 72.50 157 LEU A N 1
ATOM 1222 C CA . LEU A 1 157 ? -1.830 10.940 9.089 1.00 72.50 157 LEU A CA 1
ATOM 1223 C C . LEU A 1 157 ? -1.061 10.673 10.376 1.00 72.50 157 LEU A C 1
ATOM 1225 O O . LEU A 1 157 ? -0.280 9.726 10.469 1.00 72.50 157 LEU A O 1
ATOM 1229 N N . SER A 1 158 ? -1.300 11.522 11.373 1.00 76.75 158 SER A N 1
ATOM 1230 C CA . SER A 1 158 ? -0.769 11.311 12.714 1.00 76.75 158 SER A CA 1
ATOM 1231 C C . SER A 1 158 ? -1.498 10.166 13.423 1.00 76.75 158 SER A C 1
ATOM 1233 O O . SER A 1 158 ? -2.671 9.877 13.161 1.00 76.75 158 SER A O 1
ATOM 1235 N N . GLN A 1 159 ? -0.818 9.545 14.385 1.00 73.69 159 GLN A N 1
ATOM 1236 C CA . GLN A 1 159 ? -1.401 8.551 15.286 1.00 73.69 159 GLN A CA 1
ATOM 1237 C C . GLN A 1 159 ? -2.700 9.073 15.931 1.00 73.69 159 GLN A C 1
ATOM 1239 O O . GLN A 1 159 ? -3.724 8.390 15.925 1.00 73.69 159 GLN A O 1
ATOM 1244 N N . GLU A 1 160 ? -2.682 10.311 16.431 1.00 78.56 160 GLU A N 1
ATOM 1245 C CA . GLU A 1 160 ? -3.846 10.966 17.032 1.00 78.56 160 GLU A CA 1
ATOM 1246 C C . GLU A 1 160 ? -5.018 11.075 16.046 1.00 78.56 160 GLU A C 1
ATOM 1248 O O . GLU A 1 160 ? -6.163 10.799 16.410 1.00 78.56 160 GLU A O 1
ATOM 1253 N N . ALA A 1 161 ? -4.748 11.434 14.786 1.00 82.56 161 ALA A N 1
ATOM 1254 C CA . ALA A 1 161 ? -5.775 11.517 13.755 1.00 82.56 161 ALA A CA 1
ATOM 1255 C C . ALA A 1 161 ? -6.410 10.145 13.490 1.00 82.56 161 ALA A C 1
ATOM 1257 O O . ALA A 1 161 ? -7.634 10.047 13.384 1.00 82.56 161 ALA A O 1
ATOM 1258 N N . ILE A 1 162 ? -5.601 9.083 13.427 1.00 82.81 162 ILE A N 1
ATOM 1259 C CA . ILE A 1 162 ? -6.088 7.711 13.232 1.00 82.81 162 ILE A CA 1
ATOM 1260 C C . ILE A 1 162 ? -6.963 7.281 14.416 1.00 82.81 162 ILE A C 1
ATOM 1262 O O . ILE A 1 162 ? -8.069 6.792 14.191 1.00 82.81 162 ILE A O 1
ATOM 1266 N N . PHE A 1 163 ? -6.536 7.524 15.661 1.00 82.88 163 PHE A N 1
ATOM 1267 C CA . PHE A 1 163 ? -7.341 7.222 16.854 1.00 82.88 163 PHE A CA 1
ATOM 1268 C C . PHE A 1 163 ? -8.661 7.994 16.890 1.00 82.88 163 PHE A C 1
ATOM 1270 O O . PHE A 1 163 ? -9.700 7.419 17.206 1.00 82.88 163 PHE A O 1
ATOM 1277 N N . LYS A 1 164 ? -8.651 9.281 16.530 1.00 85.62 164 LYS A N 1
ATOM 1278 C CA . LYS A 1 164 ? -9.873 10.091 16.433 1.00 85.62 164 LYS A CA 1
ATOM 1279 C C . LYS A 1 164 ? -10.822 9.555 15.367 1.00 85.62 164 LYS A C 1
ATOM 1281 O O . LYS A 1 164 ? -12.018 9.440 15.627 1.00 85.62 164 LYS A O 1
ATOM 1286 N N . ALA A 1 165 ? -10.302 9.205 14.191 1.00 88.75 165 ALA A N 1
ATOM 1287 C CA . ALA A 1 165 ? -11.102 8.623 13.117 1.00 88.75 165 ALA A CA 1
ATOM 1288 C C . ALA A 1 165 ? -11.718 7.285 13.542 1.00 88.75 165 ALA A C 1
ATOM 1290 O O . ALA A 1 165 ? -12.880 7.001 13.251 1.00 88.75 165 ALA A O 1
ATOM 1291 N N . LEU A 1 166 ? -10.951 6.499 14.287 1.00 87.38 166 LEU A N 1
ATOM 1292 C CA . LEU A 1 166 ? -11.390 5.243 14.856 1.00 87.38 166 LEU A CA 1
ATOM 1293 C C . LEU A 1 166 ? -12.522 5.394 15.855 1.00 87.38 166 LEU A C 1
ATOM 1295 O O . LEU A 1 166 ? -13.598 4.826 15.671 1.00 87.38 166 LEU A O 1
ATOM 1299 N N . HIS A 1 167 ? -12.285 6.225 16.863 1.00 86.94 167 HIS A N 1
ATOM 1300 C CA . HIS A 1 167 ? -13.267 6.540 17.879 1.00 86.94 167 HIS A CA 1
ATOM 1301 C C . HIS A 1 167 ? -14.554 7.085 17.249 1.00 86.94 167 HIS A C 1
ATOM 1303 O O . HIS A 1 167 ? -15.647 6.678 17.626 1.00 86.94 167 HIS A O 1
ATOM 1309 N N . ALA A 1 168 ? -14.450 7.944 16.229 1.00 89.69 168 ALA A N 1
ATOM 1310 C CA . ALA A 1 168 ? -15.611 8.433 15.492 1.00 89.69 168 ALA A CA 1
ATOM 1311 C C . ALA A 1 168 ? -16.345 7.311 14.730 1.00 89.69 168 ALA A C 1
ATOM 1313 O O . ALA A 1 168 ? -17.575 7.262 14.755 1.00 89.69 168 ALA A O 1
ATOM 1314 N N . SER A 1 169 ? -15.621 6.398 14.069 1.00 91.31 169 SER A N 1
ATOM 1315 C CA . SER A 1 169 ? -16.229 5.247 13.384 1.00 91.31 169 SER A CA 1
ATOM 1316 C C . SER A 1 169 ? -16.999 4.349 14.350 1.00 91.31 169 SER A C 1
ATOM 1318 O O . SER A 1 169 ? -18.098 3.905 14.020 1.00 91.31 169 SER A O 1
ATOM 1320 N N . GLU A 1 170 ? -16.451 4.096 15.536 1.00 88.88 170 GLU A N 1
ATOM 1321 C CA . GLU A 1 170 ? -17.069 3.253 16.559 1.00 88.88 170 GLU A CA 1
ATOM 1322 C C . GLU A 1 170 ? -18.271 3.939 17.211 1.00 88.88 170 GLU A C 1
ATOM 1324 O O . GLU A 1 170 ? -19.376 3.396 17.158 1.00 88.88 170 GLU A O 1
ATOM 1329 N N . THR A 1 171 ? -18.074 5.149 17.741 1.00 92.38 171 THR A N 1
ATOM 1330 C CA . THR A 1 171 ? -19.083 5.926 18.477 1.00 92.38 171 THR A CA 1
ATOM 1331 C C . THR A 1 171 ? -20.298 6.264 17.619 1.00 92.38 171 THR A C 1
ATOM 1333 O O . THR A 1 171 ? -21.427 6.193 18.095 1.00 92.38 171 THR A O 1
ATOM 1336 N N . TYR A 1 172 ? -20.087 6.614 16.347 1.00 94.62 172 TYR A N 1
ATOM 1337 C CA . TYR A 1 172 ? -21.165 7.021 15.440 1.00 94.62 172 TYR A CA 1
ATOM 1338 C C . TYR A 1 172 ? -21.522 5.945 14.404 1.00 94.62 172 TYR A C 1
ATOM 1340 O O . TYR A 1 172 ? -22.284 6.212 13.475 1.00 94.62 172 TYR A O 1
ATOM 1348 N N . HIS A 1 173 ? -20.969 4.735 14.535 1.00 91.69 173 HIS A N 1
ATOM 1349 C CA . HIS A 1 173 ? -21.190 3.602 13.626 1.00 91.69 173 HIS A CA 1
ATOM 1350 C C . HIS A 1 173 ? -20.953 3.929 12.136 1.00 91.69 173 HIS A C 1
ATOM 1352 O O . HIS A 1 173 ? -21.621 3.397 11.239 1.00 91.69 173 HIS A O 1
ATOM 1358 N N . LEU A 1 174 ? -19.981 4.804 11.860 1.00 90.88 174 LEU A N 1
ATOM 1359 C CA . LEU A 1 174 ? -19.683 5.280 10.510 1.00 90.88 174 LEU A CA 1
ATOM 1360 C C . LEU A 1 174 ? -19.001 4.181 9.696 1.00 90.88 174 LEU A C 1
ATOM 1362 O O . LEU A 1 174 ? -18.046 3.547 10.150 1.00 90.88 174 LEU A O 1
ATOM 1366 N N . GLN A 1 175 ? -19.472 3.996 8.461 1.00 89.75 175 GLN A N 1
ATOM 1367 C CA . GLN A 1 175 ? -18.856 3.073 7.500 1.00 89.75 175 GLN A CA 1
ATOM 1368 C C . GLN A 1 175 ? -17.546 3.621 6.933 1.00 89.75 175 GLN A C 1
ATOM 1370 O O . GLN A 1 175 ? -16.658 2.848 6.579 1.00 89.75 175 GLN A O 1
ATOM 1375 N N . VAL A 1 176 ? -17.437 4.949 6.852 1.00 88.75 176 VAL A N 1
ATOM 1376 C CA . VAL A 1 176 ? -16.282 5.656 6.306 1.00 88.75 176 VAL A CA 1
ATOM 1377 C C . VAL A 1 176 ? -16.024 6.905 7.139 1.00 88.75 176 VAL A C 1
ATOM 1379 O O . VAL A 1 176 ? -16.961 7.638 7.458 1.00 88.75 176 VAL A O 1
ATOM 1382 N N . VAL A 1 177 ? -14.757 7.159 7.456 1.00 89.62 177 VAL A N 1
ATOM 1383 C CA . VAL A 1 177 ? -14.284 8.394 8.084 1.00 89.62 177 VAL A CA 1
ATOM 1384 C C . VAL A 1 177 ? -13.171 8.976 7.220 1.00 89.62 177 VAL A C 1
ATOM 1386 O O . VAL A 1 177 ? -12.095 8.396 7.103 1.00 89.62 177 VAL A O 1
ATOM 1389 N N . GLY A 1 178 ? -13.451 10.103 6.571 1.00 87.94 178 GLY A N 1
ATOM 1390 C CA . GLY A 1 178 ? -12.485 10.819 5.740 1.00 87.94 178 GLY A CA 1
ATOM 1391 C C . GLY A 1 178 ? -11.576 11.725 6.567 1.00 87.94 178 GLY A C 1
ATOM 1392 O O . GLY A 1 178 ? -12.017 12.327 7.547 1.00 87.94 178 GLY A O 1
ATOM 1393 N N . PHE A 1 179 ? -10.316 11.844 6.160 1.00 85.19 179 PHE A N 1
ATOM 1394 C CA . PHE A 1 179 ? -9.372 12.802 6.731 1.00 85.19 179 PHE A CA 1
ATOM 1395 C C . PHE A 1 179 ? -9.381 14.099 5.911 1.00 85.19 179 PHE A C 1
ATOM 1397 O O . PHE A 1 179 ? -9.581 14.091 4.691 1.00 85.19 179 PHE A O 1
ATOM 1404 N N . LEU A 1 180 ? -9.166 15.234 6.579 1.00 81.69 180 LEU A N 1
ATOM 1405 C CA . LEU A 1 180 ? -9.090 16.536 5.916 1.00 81.69 180 LEU A CA 1
ATOM 1406 C C . LEU A 1 180 ? -7.849 16.599 5.022 1.00 81.69 180 LEU A C 1
ATOM 1408 O O . LEU A 1 180 ? -6.743 16.288 5.461 1.00 81.69 180 LEU A O 1
ATOM 1412 N N . ARG A 1 181 ? -8.024 17.022 3.768 1.00 74.88 181 ARG A N 1
ATOM 1413 C CA . ARG A 1 181 ? -6.897 17.207 2.847 1.00 74.88 181 ARG A CA 1
ATOM 1414 C C . ARG A 1 181 ? -6.309 18.603 3.004 1.00 74.88 181 ARG A C 1
ATOM 1416 O O . ARG A 1 181 ? -7.049 19.587 3.072 1.00 74.88 181 ARG A O 1
ATOM 1423 N N . GLN A 1 182 ? -4.981 18.685 3.016 1.00 71.38 182 GLN A N 1
ATOM 1424 C CA . GLN A 1 182 ? -4.279 19.966 2.991 1.00 71.38 182 GLN A CA 1
ATOM 1425 C C . GLN A 1 182 ? -4.693 20.767 1.745 1.00 71.38 182 GLN A C 1
ATOM 1427 O O . GLN A 1 182 ? -4.946 20.188 0.689 1.00 71.38 182 GLN A O 1
ATOM 1432 N N . ASN A 1 183 ? -4.784 22.093 1.877 1.00 71.25 183 ASN A N 1
ATOM 1433 C CA . ASN A 1 183 ? -5.129 23.026 0.789 1.00 71.25 183 ASN A CA 1
ATOM 1434 C C . ASN A 1 183 ? -6.509 22.816 0.133 1.00 71.25 183 ASN A C 1
ATOM 1436 O O . ASN A 1 183 ? -6.713 23.212 -1.010 1.00 71.25 183 ASN A O 1
ATOM 1440 N N . HIS A 1 184 ? -7.447 22.192 0.850 1.00 71.12 184 HIS A N 1
ATOM 1441 C CA . HIS A 1 184 ? -8.841 22.046 0.419 1.00 71.12 184 HIS A CA 1
ATOM 1442 C C . HIS A 1 184 ? -9.841 22.583 1.454 1.00 71.12 184 HIS A C 1
ATOM 1444 O O . HIS A 1 184 ? -11.015 22.210 1.432 1.00 71.12 184 HIS A O 1
ATOM 1450 N N . TRP A 1 185 ? -9.386 23.420 2.390 1.00 71.12 185 TRP A N 1
ATOM 1451 C CA . TRP A 1 185 ? -10.192 23.948 3.498 1.00 71.12 185 TRP A CA 1
ATOM 1452 C C . TRP A 1 185 ? -11.333 24.859 3.021 1.00 71.12 185 TRP A C 1
ATOM 1454 O O . TRP A 1 185 ? -12.350 24.988 3.697 1.00 71.12 185 TRP A O 1
ATOM 1464 N N . GLU A 1 186 ? -11.199 25.438 1.831 1.00 75.62 186 GLU A N 1
ATOM 1465 C CA . GLU A 1 186 ? -12.189 26.289 1.176 1.00 75.62 186 GLU A CA 1
ATOM 1466 C C . GLU A 1 186 ? -13.363 25.507 0.562 1.00 75.62 186 GLU A C 1
ATOM 1468 O O . GLU A 1 186 ? -14.353 26.097 0.126 1.00 75.62 186 GLU A O 1
ATOM 1473 N N . ARG A 1 187 ? -13.277 24.170 0.514 1.00 76.00 187 ARG A N 1
ATOM 1474 C CA . ARG A 1 187 ? -14.304 23.297 -0.066 1.00 76.00 187 ARG A CA 1
ATOM 1475 C C . ARG A 1 187 ? -15.005 22.482 1.008 1.00 76.00 187 ARG A C 1
ATOM 1477 O O . ARG A 1 187 ? -14.395 21.954 1.937 1.00 76.00 187 ARG A O 1
ATOM 1484 N N . TYR A 1 188 ? -16.304 22.279 0.812 1.00 78.31 188 TYR A N 1
ATOM 1485 C CA . TYR A 1 188 ? -17.066 21.321 1.602 1.00 78.31 188 TYR A CA 1
ATOM 1486 C C . TYR A 1 188 ? -16.523 19.905 1.395 1.00 78.31 188 TYR A C 1
ATOM 1488 O O . TYR A 1 188 ? -16.628 19.347 0.304 1.00 78.31 188 TYR A O 1
ATOM 1496 N N . GLN A 1 189 ? -15.979 19.312 2.454 1.00 72.62 189 GLN A N 1
ATOM 1497 C CA . GLN A 1 189 ? -15.292 18.018 2.383 1.00 72.62 189 GLN A CA 1
ATOM 1498 C C . GLN A 1 189 ? -16.214 16.886 1.925 1.00 72.62 189 GLN A C 1
ATOM 1500 O O . GLN A 1 189 ? -15.798 16.031 1.154 1.00 72.62 189 GLN A O 1
ATOM 1505 N N . TRP A 1 190 ? -17.498 16.940 2.294 1.00 71.81 190 TRP A N 1
ATOM 1506 C CA . TRP A 1 190 ? -18.512 15.978 1.851 1.00 71.81 190 TRP A CA 1
ATOM 1507 C C . TRP A 1 190 ? -18.785 16.011 0.335 1.00 71.81 190 TRP A C 1
ATOM 1509 O O . TRP A 1 190 ? -19.417 15.099 -0.191 1.00 71.81 190 TRP A O 1
ATOM 1519 N N . ARG A 1 191 ? -18.311 17.039 -0.388 1.00 73.81 191 ARG A N 1
ATOM 1520 C CA . ARG A 1 191 ? -18.375 17.121 -1.860 1.00 73.81 191 ARG A CA 1
ATOM 1521 C C . ARG A 1 191 ? -17.122 16.584 -2.546 1.00 73.81 191 ARG A C 1
ATOM 1523 O O . ARG A 1 191 ? -17.111 16.470 -3.771 1.00 73.81 191 ARG A O 1
ATOM 1530 N N . LEU A 1 192 ? -16.063 16.302 -1.793 1.00 71.50 192 LEU A N 1
ATOM 1531 C CA . LEU A 1 192 ? -14.830 15.745 -2.326 1.00 71.50 192 LEU A CA 1
ATOM 1532 C C . LEU A 1 192 ? -14.936 14.222 -2.291 1.00 71.50 192 LEU A C 1
ATOM 1534 O O . LEU A 1 192 ? -15.148 13.626 -1.240 1.00 71.50 192 LEU A O 1
ATOM 1538 N N . VAL A 1 193 ? -14.776 13.579 -3.446 1.00 68.81 193 VAL A N 1
ATOM 1539 C CA . VAL A 1 193 ? -14.695 12.116 -3.502 1.00 68.81 193 VAL A CA 1
ATOM 1540 C C . VAL A 1 193 ? -13.385 11.688 -2.836 1.00 68.81 193 VAL A C 1
ATOM 1542 O O . VAL A 1 193 ? -12.303 11.960 -3.355 1.00 68.81 193 VAL A O 1
ATOM 1545 N N . GLN A 1 194 ? -13.477 11.030 -1.679 1.00 69.88 194 GLN A N 1
ATOM 1546 C CA . GLN A 1 194 ? -12.325 10.590 -0.891 1.00 69.88 194 GLN A CA 1
ATOM 1547 C C . GLN A 1 194 ? -12.208 9.063 -0.898 1.00 69.88 194 GLN A C 1
ATOM 1549 O O . GLN A 1 194 ? -12.658 8.377 0.014 1.00 69.88 194 GLN A O 1
ATOM 1554 N N . ASN A 1 195 ? -11.565 8.528 -1.938 1.00 72.19 195 ASN A N 1
ATOM 1555 C CA . ASN A 1 195 ? -11.177 7.111 -1.981 1.00 72.19 195 ASN A CA 1
ATOM 1556 C C . ASN A 1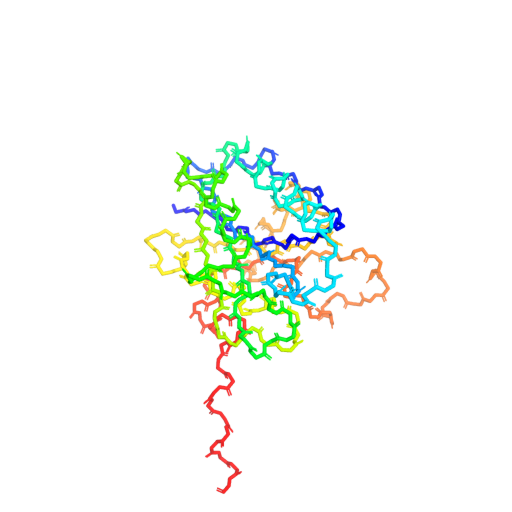 195 ? -9.840 6.854 -1.269 1.00 72.19 195 ASN A C 1
ATOM 1558 O O . ASN A 1 195 ? -9.522 5.715 -0.965 1.00 72.19 195 ASN A O 1
ATOM 1562 N N . THR A 1 196 ? -9.053 7.902 -1.026 1.00 75.56 196 THR A N 1
ATOM 1563 C CA . THR A 1 196 ? -7.786 7.880 -0.284 1.00 75.56 196 THR A CA 1
ATOM 1564 C C . THR A 1 196 ? -7.833 8.928 0.820 1.00 75.56 196 THR A C 1
ATOM 1566 O O . THR A 1 196 ? -8.619 9.880 0.727 1.00 75.56 196 THR A O 1
ATOM 1569 N N . ALA A 1 197 ? -6.981 8.771 1.832 1.00 79.31 197 ALA A N 1
ATOM 1570 C CA . ALA A 1 197 ? -7.065 9.482 3.103 1.00 79.31 197 ALA A CA 1
ATOM 1571 C C . ALA A 1 197 ? -8.428 9.261 3.771 1.00 79.31 197 ALA A C 1
ATOM 1573 O O . ALA A 1 197 ? -9.154 10.206 4.077 1.00 79.31 197 ALA A O 1
ATOM 1574 N N . ALA A 1 198 ? -8.793 7.991 3.950 1.00 86.81 198 ALA A N 1
ATOM 1575 C CA . ALA A 1 198 ? -10.044 7.598 4.584 1.00 86.81 198 ALA A CA 1
ATOM 1576 C C . ALA A 1 198 ? -9.904 6.252 5.305 1.00 86.81 198 ALA A C 1
ATOM 1578 O O . ALA A 1 198 ? -9.202 5.353 4.835 1.00 86.81 198 ALA A O 1
ATOM 1579 N N . LEU A 1 199 ? -10.597 6.124 6.433 1.00 88.75 199 LEU A N 1
ATOM 1580 C CA . LEU A 1 199 ? -10.774 4.893 7.189 1.00 88.75 199 LEU A CA 1
ATOM 1581 C C . LEU A 1 199 ? -12.119 4.264 6.816 1.00 88.75 199 LEU A C 1
ATOM 1583 O O . LEU A 1 199 ? -13.158 4.899 6.961 1.00 88.75 199 LEU A O 1
ATOM 1587 N N . TRP A 1 200 ? -12.104 3.019 6.364 1.00 89.94 200 TRP A N 1
ATOM 1588 C CA . TRP A 1 200 ? -13.278 2.274 5.917 1.00 89.94 200 TRP A CA 1
ATOM 1589 C C . TRP A 1 200 ? -13.527 1.091 6.840 1.00 89.94 200 TRP A C 1
ATOM 1591 O O . TRP A 1 200 ? -12.580 0.428 7.245 1.00 89.94 200 TRP A O 1
ATOM 1601 N N . ARG A 1 201 ? -14.786 0.754 7.118 1.00 88.75 201 ARG A N 1
ATOM 1602 C CA . ARG A 1 201 ? -15.128 -0.559 7.682 1.00 88.75 201 ARG A CA 1
ATOM 1603 C C . ARG A 1 201 ? -15.025 -1.623 6.597 1.00 88.75 201 ARG A C 1
ATOM 1605 O O . ARG A 1 201 ? -15.582 -1.436 5.514 1.00 88.75 201 ARG A O 1
ATOM 1612 N N . SER A 1 202 ? -14.390 -2.755 6.886 1.00 87.94 202 SER A N 1
ATOM 1613 C CA . SER A 1 202 ? -14.194 -3.843 5.916 1.00 87.94 202 SER A CA 1
ATOM 1614 C C . SER A 1 202 ? -15.504 -4.407 5.373 1.00 87.94 202 SER A C 1
ATOM 1616 O O . SER A 1 202 ? -15.598 -4.755 4.194 1.00 87.94 202 SER A O 1
ATOM 1618 N N . SER A 1 203 ? -16.555 -4.401 6.195 1.00 87.31 203 SER A N 1
ATOM 1619 C CA . SER A 1 203 ? -17.913 -4.779 5.790 1.00 87.31 203 SER A CA 1
ATOM 1620 C C . SER A 1 203 ? -18.461 -3.932 4.632 1.00 87.31 203 SER A C 1
ATOM 1622 O O . SER A 1 203 ? -19.296 -4.414 3.864 1.00 87.31 203 SER A O 1
ATOM 1624 N N . THR A 1 204 ? -17.958 -2.707 4.442 1.00 86.12 204 THR A N 1
ATOM 1625 C CA . THR A 1 204 ? -18.303 -1.844 3.302 1.00 86.12 204 THR A CA 1
ATOM 1626 C C . THR A 1 204 ? -17.865 -2.483 1.987 1.00 86.12 204 THR A C 1
ATOM 1628 O O . THR A 1 204 ? -18.666 -2.570 1.054 1.00 86.12 204 THR A O 1
ATOM 1631 N N . PHE A 1 205 ? -16.633 -2.999 1.927 1.00 81.88 205 PHE A N 1
ATOM 1632 C CA . PHE A 1 205 ? -16.100 -3.666 0.736 1.00 81.88 205 PHE A CA 1
ATOM 1633 C C . PHE A 1 205 ? -16.776 -5.015 0.484 1.00 81.88 205 PHE A C 1
ATOM 1635 O O . PHE A 1 205 ? -17.054 -5.365 -0.660 1.00 81.88 205 PHE A O 1
ATOM 1642 N N . GLN A 1 206 ? -17.110 -5.758 1.540 1.00 76.06 206 GLN A N 1
ATOM 1643 C CA . GLN A 1 206 ? -17.832 -7.027 1.403 1.00 76.06 206 GLN A CA 1
ATOM 1644 C C . GLN A 1 206 ? -19.258 -6.823 0.865 1.00 76.06 206 GLN A C 1
ATOM 1646 O O . GLN A 1 206 ? -19.721 -7.583 0.016 1.00 76.06 206 GLN A O 1
ATOM 1651 N N . ARG A 1 207 ? -19.960 -5.774 1.319 1.00 77.00 207 ARG A N 1
ATOM 1652 C CA . ARG A 1 207 ? -21.353 -5.496 0.933 1.00 77.00 207 ARG A CA 1
ATOM 1653 C C . ARG A 1 207 ? -21.480 -4.885 -0.459 1.00 77.00 207 ARG A C 1
ATOM 1655 O O . ARG A 1 207 ? -22.361 -5.276 -1.225 1.00 77.00 207 ARG A O 1
ATOM 1662 N N . HIS A 1 208 ? -20.646 -3.899 -0.772 1.00 70.56 208 HIS A N 1
ATOM 1663 C CA . HIS A 1 208 ? -20.761 -3.126 -2.009 1.00 70.56 208 HIS A CA 1
ATOM 1664 C C . HIS A 1 208 ? -19.826 -3.625 -3.112 1.00 70.56 208 HIS A C 1
ATOM 1666 O O . HIS A 1 208 ? -19.953 -3.193 -4.254 1.00 70.56 208 HIS A O 1
ATOM 1672 N N . GLY A 1 209 ? -18.957 -4.588 -2.799 1.00 67.94 209 GLY A N 1
ATOM 1673 C CA . GLY A 1 209 ? -17.779 -4.915 -3.587 1.00 67.94 209 GLY A CA 1
ATOM 1674 C C . GLY A 1 209 ? -16.634 -3.950 -3.276 1.00 67.94 209 GLY A C 1
ATOM 1675 O O . GLY A 1 209 ? -16.803 -2.941 -2.593 1.00 67.94 209 GLY A O 1
ATOM 1676 N N . PHE A 1 210 ? -15.448 -4.267 -3.791 1.00 73.19 210 PHE A N 1
ATOM 1677 C CA . PHE A 1 210 ? -14.282 -3.381 -3.727 1.00 73.19 210 PHE A CA 1
ATOM 1678 C C . PHE A 1 210 ? -14.546 -2.067 -4.491 1.00 73.19 210 PHE A C 1
ATOM 1680 O O . PHE A 1 210 ? -15.654 -1.848 -4.975 1.00 73.19 210 PHE A O 1
ATOM 1687 N N . PHE A 1 211 ? -13.548 -1.198 -4.676 1.00 62.03 211 PHE A N 1
ATOM 1688 C CA . PHE A 1 211 ? -13.709 0.117 -5.332 1.00 62.03 211 PHE A CA 1
ATOM 1689 C C . PHE A 1 211 ? -14.409 0.105 -6.713 1.00 62.03 211 PHE A C 1
ATOM 1691 O O . PHE A 1 211 ? -14.797 1.158 -7.211 1.00 62.03 211 PHE A O 1
ATOM 1698 N N . PHE A 1 212 ? -14.608 -1.070 -7.325 1.00 55.19 212 PHE A N 1
ATOM 1699 C CA . PHE A 1 212 ? -15.346 -1.274 -8.576 1.00 55.19 212 PHE A CA 1
ATOM 1700 C C . PHE A 1 212 ? -16.565 -2.211 -8.486 1.00 55.19 212 PHE A C 1
ATOM 1702 O O . PHE A 1 212 ? -17.018 -2.759 -9.497 1.00 55.19 212 PHE A O 1
ATOM 1709 N N . GLY A 1 213 ? -17.119 -2.421 -7.296 1.00 40.72 213 GLY A N 1
ATOM 1710 C CA . GLY A 1 213 ? -18.273 -3.284 -7.083 1.00 40.72 213 GLY A CA 1
ATOM 1711 C C . GLY A 1 213 ? -19.517 -2.873 -7.887 1.00 40.72 213 GLY A C 1
ATOM 1712 O O . GLY A 1 213 ? -20.195 -1.903 -7.572 1.00 40.72 213 GLY A O 1
ATOM 1713 N N . ARG A 1 214 ? -19.825 -3.677 -8.919 1.00 37.81 214 ARG A N 1
ATOM 1714 C CA . ARG A 1 214 ? -21.031 -3.688 -9.781 1.00 37.81 214 ARG A CA 1
ATOM 1715 C C . ARG A 1 214 ? -21.262 -2.501 -10.736 1.00 37.81 214 ARG A C 1
ATOM 1717 O O . ARG A 1 214 ? -22.384 -2.028 -10.866 1.00 37.81 214 ARG A O 1
ATOM 1724 N N . VAL A 1 215 ? -20.301 -2.171 -11.600 1.00 40.16 215 VAL A N 1
ATOM 1725 C CA . VAL A 1 215 ? -20.646 -1.489 -12.881 1.00 40.16 215 VAL A CA 1
ATOM 1726 C C . VAL A 1 215 ? -21.142 -2.487 -13.957 1.00 40.16 215 VAL A C 1
ATOM 1728 O O . VAL A 1 215 ? -21.543 -2.108 -15.054 1.00 40.16 215 VAL A O 1
ATOM 1731 N N . GLN A 1 216 ? -21.192 -3.793 -13.661 1.00 39.03 216 GLN A N 1
ATOM 1732 C CA . GLN A 1 216 ? -21.440 -4.835 -14.672 1.00 39.03 216 GLN A CA 1
ATOM 1733 C C . GLN A 1 216 ? -22.890 -5.334 -14.859 1.00 39.03 216 GLN A C 1
ATOM 1735 O O . GLN A 1 216 ? -23.085 -6.303 -15.589 1.00 39.03 216 GLN A O 1
ATOM 1740 N N . ARG A 1 217 ? -23.939 -4.705 -14.301 1.00 38.28 217 ARG A N 1
ATOM 1741 C CA . ARG A 1 217 ? -25.332 -5.184 -14.517 1.00 38.28 217 ARG A CA 1
ATOM 1742 C C . ARG A 1 217 ? -26.405 -4.124 -14.819 1.00 38.28 217 ARG A C 1
ATOM 1744 O O . ARG A 1 217 ? -27.566 -4.349 -14.510 1.00 38.28 217 ARG A O 1
ATOM 1751 N N . GLN A 1 218 ? -26.073 -3.017 -15.490 1.00 36.88 218 GLN A N 1
ATOM 1752 C CA . GLN A 1 218 ? -27.110 -2.109 -16.034 1.00 36.88 218 GLN A CA 1
ATOM 1753 C C . GLN A 1 218 ? -26.981 -1.748 -17.524 1.00 36.88 218 GLN A C 1
ATOM 1755 O O . GLN A 1 218 ? -27.770 -0.964 -18.036 1.00 36.88 218 GLN A O 1
ATOM 1760 N N . ARG A 1 219 ? -26.085 -2.385 -18.290 1.00 39.00 219 ARG A N 1
ATOM 1761 C CA . ARG A 1 219 ? -26.035 -2.206 -19.760 1.00 39.00 219 ARG A CA 1
ATOM 1762 C C . ARG A 1 219 ? -26.961 -3.141 -20.561 1.00 39.00 219 ARG A C 1
ATOM 1764 O O . ARG A 1 219 ? -26.753 -3.317 -21.755 1.00 39.00 219 ARG A O 1
ATOM 1771 N N . ARG A 1 220 ? -27.979 -3.746 -19.935 1.00 40.22 220 ARG A N 1
ATOM 1772 C CA . ARG A 1 220 ? -28.916 -4.683 -20.598 1.00 40.22 220 ARG A CA 1
ATOM 1773 C C . ARG A 1 220 ? -30.403 -4.302 -20.525 1.00 40.22 220 ARG A C 1
ATOM 1775 O O . ARG A 1 220 ? -31.237 -5.165 -20.750 1.00 40.22 220 ARG A O 1
ATOM 1782 N N . GLN A 1 221 ? -30.745 -3.041 -20.249 1.00 39.72 221 GLN A N 1
ATOM 1783 C CA . GLN A 1 221 ? -32.149 -2.582 -20.294 1.00 39.72 221 GLN A CA 1
ATOM 1784 C C . GLN A 1 221 ? -32.429 -1.411 -21.246 1.00 39.72 221 GLN A C 1
ATOM 1786 O O . GLN A 1 221 ? -33.552 -0.930 -21.293 1.00 39.72 221 GLN A O 1
ATOM 1791 N N . TYR A 1 222 ? -31.453 -1.004 -22.059 1.00 46.28 222 TYR A N 1
ATOM 1792 C CA . TYR A 1 222 ? -31.683 -0.062 -23.159 1.00 46.28 222 TYR A CA 1
ATOM 1793 C C . TYR A 1 222 ? -30.973 -0.550 -24.421 1.00 46.28 222 TYR A C 1
ATOM 1795 O O . TYR A 1 222 ? -29.938 -0.010 -24.812 1.00 46.28 222 TYR A O 1
ATOM 1803 N N . ARG A 1 223 ? -31.493 -1.630 -25.002 1.00 41.88 223 ARG A N 1
ATOM 1804 C CA . ARG A 1 223 ? -31.402 -1.954 -26.428 1.00 41.88 223 ARG A CA 1
ATOM 1805 C C . ARG A 1 223 ? -32.659 -2.700 -26.825 1.00 41.88 223 ARG A C 1
ATOM 1807 O O . ARG A 1 223 ? -33.051 -3.581 -26.030 1.00 41.88 223 ARG A O 1
#

Organism: NCBI:txid2014245

Sequence (223 aa):
MPRFLILHEVTPEHSQFFLEGIVMDSQKIPVILRSFKPKSGFPDSHIPFVELSAYQENLRAVIDRYLGMSIIGTIYIVTNGDPRSPLAELVVDGETPATRFAQSEYADTQRVQTIICREKWGANVGSATALTDGLRVILDSEMVPEHVLIASTTVDLSQEAIFKALHASETYHLQVVGFLRQNHWERYQWRLVQNTAALWRSSTFQRHGFFFGRVQRQRRQYR